Protein AF-A0A939W680-F1 (afdb_monomer_lite)

Foldseek 3Di:
DDDDDDDDDDDDDDDDDDDDDDDDDDDDDDDDDDDDDDDDDPDPPPPPPPDDDPVRVLVVVVVVVCVVPPDDPDDDDDDDDDDPDDPDDPVRVLVCVVVVPVVDPVDPPDPDDPVNLQQVLLLLLLLLLLLLQLQPQVPDHDPQSLVSSVSSLVVVLPDPPRDPVSSVVSDCCSRVDNDDVVNSVVSVVSHDLVSLVVSLVCLVVSCCRVHHDPRSVSSSSVSQVVSCVVPVDHDPPPPPPPPQPCQQDPPPRDGFCDDPPQQWTADPPPGDIDHHDPVNVVVNVVVVVVVVVVVVVVVVVD

Secondary structure (DSSP, 8-state):
---PPP--------PPPP----PPPPPP--PPP-----------------PPPHHHHHHHHHHHHHHHSPPP-PPP-PPPPPPP--SS-HHHHHHHHHH--GGG---TT----HHHHHHHHHHHHHHHHHHHHHHHSSS---HHHHHHHHHHHHHHHH-TTS-HHHHTTS-THHHHS---HHHHHHHHTTS-HHHHHHHHHHHHHHHTTT---HHHHHHHHHHHHHHHHHH------TTSTT-----B-TTT-PBPEEETTTTEEE-TTT--EEE--HHHHHHHHHHHHHHHHHHHHHHH--

Radius of gyration: 30.29 Å; chains: 1; bounding box: 44×105×107 Å

pLDDT: mean 72.94, std 20.42, range [31.72, 96.94]

Sequence (302 aa):
MGFGMRFLDSLVKGTVNTIGGASRPAATPTATPVAGGTMSYSVPSQMASSQPSLEEKQKAMLAKYRKDHPAASAPATTAPAAPKEDPYSPRQIGERFLAQCPEYKLTDKDVHSEEEMDQYINYVFGYVALCNYLIHVDGEVTQEEADEVARIIGCLRRTKEIPTKYRQSFSNAMISSVMTFDDVRKYLDKTDSSSLIYLGTRAQDIAAISGMTDKEQMAVDSFLYYIEQKTGHRFDHVYKEKAPVNLTCPTCASILKLDKTLSMAKCPYCGFTRILDANRIEETQKELAREEALQKDKKEDT

Structure (mmCIF, N/CA/C/O backbone):
data_AF-A0A939W680-F1
#
_entry.id   AF-A0A939W680-F1
#
loop_
_atom_site.group_PDB
_atom_site.id
_atom_site.type_symbol
_atom_site.label_atom_id
_atom_site.label_alt_id
_atom_site.label_comp_id
_atom_site.label_asym_id
_atom_site.label_entity_id
_atom_site.label_seq_id
_atom_site.pdbx_PDB_ins_code
_atom_site.Cartn_x
_atom_site.Cartn_y
_atom_site.Cartn_z
_atom_site.occupancy
_atom_site.B_iso_or_equiv
_atom_site.auth_seq_id
_atom_site.auth_comp_id
_atom_site.auth_asym_id
_atom_site.auth_atom_id
_atom_site.pdbx_PDB_model_num
ATOM 1 N N . MET A 1 1 ? -0.076 59.316 24.030 1.00 42.16 1 MET A N 1
ATOM 2 C CA . MET A 1 1 ? -0.638 58.335 24.982 1.00 42.16 1 MET A CA 1
ATOM 3 C C . MET A 1 1 ? 0.047 57.012 24.707 1.00 42.16 1 MET A C 1
ATOM 5 O O . MET A 1 1 ? -0.177 56.437 23.654 1.00 42.16 1 MET A O 1
ATOM 9 N N . GLY A 1 2 ? 0.994 56.634 25.563 1.00 36.53 2 GLY A N 1
ATOM 10 C CA . GLY A 1 2 ? 1.784 55.415 25.417 1.00 36.53 2 GLY A CA 1
ATOM 11 C C . GLY A 1 2 ? 1.290 54.335 26.368 1.00 36.53 2 GLY A C 1
ATOM 12 O O . GLY A 1 2 ? 0.937 54.640 27.502 1.00 36.53 2 GLY A O 1
ATOM 13 N N . PHE A 1 3 ? 1.309 53.089 25.910 1.00 41.78 3 PHE A N 1
ATOM 14 C CA . PHE A 1 3 ? 1.301 51.914 26.773 1.00 41.78 3 PHE A CA 1
ATOM 15 C C . PHE A 1 3 ? 2.329 50.931 26.220 1.00 41.78 3 PHE A C 1
ATOM 17 O O . PHE A 1 3 ? 2.115 50.284 25.199 1.00 41.78 3 PHE A O 1
ATOM 24 N N . GLY A 1 4 ? 3.487 50.894 26.878 1.00 33.94 4 GLY A N 1
ATOM 25 C CA . GLY A 1 4 ? 4.481 49.848 26.703 1.00 33.94 4 GLY A CA 1
ATOM 26 C C . GLY A 1 4 ? 4.119 48.657 27.583 1.00 33.94 4 GLY A C 1
ATOM 27 O O . GLY A 1 4 ? 3.874 48.824 28.776 1.00 33.94 4 GLY A O 1
ATOM 28 N N . MET A 1 5 ? 4.112 47.460 27.003 1.00 45.12 5 MET A N 1
ATOM 29 C CA . MET A 1 5 ? 4.125 46.215 27.763 1.00 45.12 5 MET A CA 1
ATOM 30 C C . MET A 1 5 ? 5.576 45.819 28.030 1.00 45.12 5 MET A C 1
ATOM 32 O O . MET A 1 5 ? 6.360 45.615 27.104 1.00 45.12 5 MET A O 1
ATOM 36 N N . ARG A 1 6 ? 5.931 45.753 29.315 1.00 48.53 6 ARG A N 1
ATOM 37 C CA . ARG A 1 6 ? 7.183 45.179 29.806 1.00 48.53 6 ARG A CA 1
ATOM 38 C C . ARG A 1 6 ? 6.961 43.728 30.230 1.00 48.53 6 ARG A C 1
ATOM 40 O O . ARG A 1 6 ? 5.944 43.399 30.831 1.00 48.53 6 ARG A O 1
ATOM 47 N N . PHE A 1 7 ? 7.979 42.933 29.921 1.00 46.41 7 PHE A N 1
ATOM 48 C CA . PHE A 1 7 ? 8.369 41.649 30.498 1.00 46.41 7 PHE A CA 1
ATOM 49 C C . PHE A 1 7 ? 8.125 41.519 32.006 1.00 46.41 7 PHE A C 1
ATOM 51 O O . PHE A 1 7 ? 8.413 42.465 32.735 1.00 46.41 7 PHE A O 1
ATOM 58 N N . LEU A 1 8 ? 7.797 40.300 32.452 1.00 45.91 8 LEU A N 1
ATOM 59 C CA . LEU A 1 8 ? 8.398 39.693 33.643 1.00 45.91 8 LEU A CA 1
ATOM 60 C C . LEU A 1 8 ? 8.482 38.165 33.487 1.00 45.91 8 LEU A C 1
ATOM 62 O O . LEU A 1 8 ? 7.472 37.478 33.346 1.00 45.91 8 LEU A O 1
ATOM 66 N N . ASP A 1 9 ? 9.724 37.683 33.536 1.00 38.09 9 ASP A N 1
ATOM 67 C CA . ASP A 1 9 ? 10.139 36.330 33.894 1.00 38.09 9 ASP A CA 1
ATOM 68 C C . ASP A 1 9 ? 9.540 35.884 35.236 1.00 38.09 9 ASP A C 1
ATOM 70 O O . ASP A 1 9 ? 9.481 36.659 36.195 1.00 38.09 9 ASP A O 1
ATOM 74 N N . SER A 1 10 ? 9.215 34.594 35.359 1.00 42.19 10 SER A N 1
ATOM 75 C CA . SER A 1 10 ? 9.201 33.948 36.671 1.00 42.19 10 SER A CA 1
ATOM 76 C C . SER A 1 10 ? 9.671 32.499 36.596 1.00 42.19 10 SER A C 1
ATOM 78 O O . SER A 1 10 ? 8.988 31.602 36.106 1.00 42.19 10 SER A O 1
ATOM 80 N N . LEU A 1 11 ? 10.887 32.321 37.110 1.00 39.31 11 LEU A N 1
ATOM 81 C CA . LEU A 1 11 ? 11.495 31.077 37.551 1.00 39.31 11 LEU A CA 1
ATOM 82 C C . LEU A 1 11 ? 10.591 30.336 38.544 1.00 39.31 11 LEU A C 1
ATOM 84 O O . LEU A 1 11 ? 10.280 30.868 39.607 1.00 39.31 11 LEU A O 1
ATOM 88 N N . VAL A 1 12 ? 10.328 29.055 38.285 1.00 48.75 12 VAL A N 1
ATOM 89 C CA . VAL A 1 12 ? 9.984 28.092 39.340 1.00 48.75 12 VAL A CA 1
ATOM 90 C C . VAL A 1 12 ? 11.085 27.040 39.399 1.00 48.75 12 VAL A C 1
ATOM 92 O O . VAL A 1 12 ? 11.148 26.112 38.597 1.00 48.75 12 VAL A O 1
ATOM 95 N N . LYS A 1 13 ? 11.982 27.222 40.372 1.00 44.81 13 LYS A N 1
ATOM 96 C CA . LYS A 1 13 ? 12.853 26.172 40.904 1.00 44.81 13 LYS A CA 1
ATOM 97 C C . LYS A 1 13 ? 12.010 25.331 41.863 1.00 44.81 13 LYS A C 1
ATOM 99 O O . LYS A 1 13 ? 11.535 25.853 42.866 1.00 44.81 13 LYS A O 1
ATOM 104 N N . GLY A 1 14 ? 11.843 24.048 41.554 1.00 41.78 14 GLY A N 1
ATOM 105 C CA . GLY A 1 14 ? 11.195 23.063 42.417 1.00 41.78 14 GLY A CA 1
ATOM 106 C C . GLY A 1 14 ? 12.136 21.894 42.686 1.00 41.78 14 GLY A C 1
ATOM 107 O O . GLY A 1 14 ? 12.404 21.083 41.809 1.00 41.78 14 GLY A O 1
ATOM 108 N N . THR A 1 15 ? 12.657 21.865 43.904 1.00 41.81 15 THR A N 1
ATOM 109 C CA . THR A 1 15 ? 13.454 20.827 44.568 1.00 41.81 15 THR A CA 1
ATOM 110 C C . THR A 1 15 ? 12.827 19.430 44.494 1.00 41.81 15 THR A C 1
ATOM 112 O O . THR A 1 15 ? 11.690 19.255 44.926 1.00 41.81 15 THR A O 1
ATOM 115 N N . VAL A 1 16 ? 13.588 18.419 44.055 1.00 46.00 16 VAL A N 1
ATOM 116 C CA . VAL A 1 16 ? 13.248 17.002 44.274 1.00 46.00 16 VAL A CA 1
ATOM 117 C C . VAL A 1 16 ? 14.077 16.472 45.438 1.00 46.00 16 VAL A C 1
ATOM 119 O O . VAL A 1 16 ? 15.305 16.441 45.387 1.00 46.00 16 VAL A O 1
ATOM 122 N N . ASN A 1 17 ? 13.359 16.094 46.494 1.00 45.06 17 ASN A N 1
ATOM 123 C CA . ASN A 1 17 ? 13.862 15.462 47.703 1.00 45.06 17 ASN A CA 1
ATOM 124 C C . ASN A 1 17 ? 14.397 14.053 47.419 1.00 45.06 17 ASN A C 1
ATOM 126 O O . ASN A 1 17 ? 13.702 13.199 46.872 1.00 45.06 17 ASN A O 1
ATOM 130 N N . THR A 1 18 ? 15.605 13.804 47.905 1.00 46.03 18 THR A N 1
ATOM 131 C CA . THR A 1 18 ? 16.172 12.494 48.213 1.00 46.03 18 THR A CA 1
ATOM 132 C C . THR A 1 18 ? 15.459 11.906 49.433 1.00 46.03 18 THR A C 1
ATOM 134 O O . THR A 1 18 ? 15.563 12.446 50.530 1.00 46.03 18 THR A O 1
ATOM 137 N N . ILE A 1 19 ? 14.777 10.770 49.271 1.00 51.25 19 ILE A N 1
ATOM 138 C CA . ILE A 1 19 ? 14.430 9.877 50.384 1.00 51.25 19 ILE A CA 1
ATOM 139 C C . ILE A 1 19 ? 14.903 8.481 50.003 1.00 51.25 19 ILE A C 1
ATOM 141 O O . ILE A 1 19 ? 14.437 7.883 49.036 1.00 51.25 19 ILE A O 1
ATOM 145 N N . GLY A 1 20 ? 15.889 8.006 50.757 1.00 37.28 20 GLY A N 1
ATOM 146 C CA . GLY A 1 20 ? 16.372 6.641 50.693 1.00 37.28 20 GLY A CA 1
ATOM 147 C C . GLY A 1 20 ? 15.527 5.675 51.518 1.00 37.28 20 GLY A C 1
ATOM 148 O O . GLY A 1 20 ? 14.729 6.071 52.362 1.00 37.28 20 GLY A O 1
ATOM 149 N N . GLY A 1 21 ? 15.824 4.394 51.308 1.00 38.72 21 GLY A N 1
ATOM 150 C CA . GLY A 1 21 ? 15.730 3.363 52.335 1.00 38.72 21 GLY A CA 1
ATOM 151 C C . GLY A 1 21 ? 14.410 2.602 52.407 1.00 38.72 21 GLY A C 1
ATOM 152 O O . GLY A 1 21 ? 13.452 3.073 53.001 1.00 38.72 21 GLY A O 1
ATOM 153 N N . ALA A 1 22 ? 14.419 1.365 51.903 1.00 42.19 22 ALA A N 1
ATOM 154 C CA . ALA A 1 22 ? 14.082 0.178 52.699 1.00 42.19 22 ALA A CA 1
ATOM 155 C C . ALA A 1 22 ? 14.274 -1.089 51.851 1.00 42.19 22 ALA A C 1
ATOM 157 O O . ALA A 1 22 ? 13.435 -1.475 51.038 1.00 42.19 22 ALA A O 1
ATOM 158 N N . SER A 1 23 ? 15.408 -1.747 52.064 1.00 43.56 23 SER A N 1
ATOM 159 C CA . SER A 1 23 ? 15.689 -3.122 51.670 1.00 43.56 23 SER A CA 1
ATOM 160 C C . SER A 1 23 ? 14.759 -4.080 52.427 1.00 43.56 23 SER A C 1
ATOM 162 O O . SER A 1 23 ? 14.774 -4.142 53.655 1.00 43.56 23 SER A O 1
ATOM 164 N N . ARG A 1 24 ? 13.948 -4.848 51.692 1.00 46.75 24 ARG A N 1
ATOM 165 C CA . ARG A 1 24 ? 13.206 -6.009 52.210 1.00 46.75 24 ARG A CA 1
ATOM 166 C C . ARG A 1 24 ? 14.054 -7.276 52.025 1.00 46.75 24 ARG A C 1
ATOM 168 O O . ARG A 1 24 ? 14.514 -7.501 50.907 1.00 46.75 24 ARG A O 1
ATOM 175 N N . PRO A 1 25 ? 14.236 -8.126 53.051 1.00 56.31 25 PRO A N 1
ATOM 176 C CA . PRO A 1 25 ? 14.825 -9.444 52.859 1.00 56.31 25 PRO A CA 1
ATOM 177 C C . PRO A 1 25 ? 13.806 -10.399 52.219 1.00 56.31 25 PRO A C 1
ATOM 179 O O . PRO A 1 25 ? 12.647 -10.469 52.631 1.00 56.31 25 PRO A O 1
ATOM 182 N N . ALA A 1 26 ? 14.254 -11.127 51.197 1.00 53.66 26 ALA A N 1
ATOM 183 C CA . ALA A 1 26 ? 13.504 -12.192 50.548 1.00 53.66 26 ALA A CA 1
ATOM 184 C C . ALA A 1 26 ? 13.425 -13.415 51.474 1.00 53.66 26 ALA A C 1
ATOM 186 O O . ALA A 1 26 ? 14.447 -13.972 51.872 1.00 53.66 26 ALA A O 1
ATOM 187 N N . ALA A 1 27 ? 12.204 -13.829 51.811 1.00 49.22 27 ALA A N 1
ATOM 188 C CA . ALA A 1 27 ? 11.942 -15.091 52.483 1.00 49.22 27 ALA A CA 1
ATOM 189 C C . ALA A 1 27 ? 12.174 -16.249 51.501 1.00 49.22 27 ALA A C 1
ATOM 191 O O . ALA A 1 27 ? 11.589 -16.295 50.420 1.00 49.22 27 ALA A O 1
ATOM 192 N N . THR A 1 28 ? 13.047 -17.171 51.887 1.00 56.41 28 THR A N 1
ATOM 193 C CA . THR A 1 28 ? 13.339 -18.422 51.186 1.00 56.41 28 THR A CA 1
ATOM 194 C C . THR A 1 28 ? 12.276 -19.464 51.557 1.00 56.41 28 THR A C 1
ATOM 196 O O . THR A 1 28 ? 12.127 -19.748 52.746 1.00 56.41 28 THR A O 1
ATOM 199 N N . PRO A 1 29 ? 11.539 -20.067 50.608 1.00 53.81 29 PRO A N 1
ATOM 200 C CA . PRO A 1 29 ? 10.766 -21.266 50.895 1.00 53.81 29 PRO A CA 1
ATOM 201 C C . PRO A 1 29 ? 11.632 -22.515 50.686 1.00 53.81 29 PRO A C 1
ATOM 203 O O . PRO A 1 29 ? 12.023 -22.855 49.570 1.00 53.81 29 PRO A O 1
ATOM 206 N N . THR A 1 30 ? 11.926 -23.202 51.787 1.00 49.19 30 THR A N 1
ATOM 207 C CA . THR A 1 30 ? 12.545 -24.531 51.816 1.00 49.19 30 THR A CA 1
ATOM 208 C C . THR A 1 30 ? 11.510 -25.571 51.384 1.00 49.19 30 THR A C 1
ATOM 210 O O . THR A 1 30 ? 10.575 -25.857 52.128 1.00 49.19 30 THR A O 1
ATOM 213 N N . ALA A 1 31 ? 11.664 -26.134 50.183 1.00 48.41 31 ALA A N 1
ATOM 214 C CA . ALA A 1 31 ? 10.870 -27.267 49.713 1.00 48.41 31 ALA A CA 1
ATOM 215 C C . ALA A 1 31 ? 11.577 -28.589 50.052 1.00 48.41 31 ALA A C 1
ATOM 217 O O . ALA A 1 31 ? 12.720 -28.828 49.664 1.00 48.41 31 ALA A O 1
ATOM 218 N N . THR A 1 32 ? 10.881 -29.438 50.800 1.00 61.22 32 THR A N 1
ATOM 219 C CA . THR A 1 32 ? 11.269 -30.800 51.182 1.00 61.22 32 THR A CA 1
ATOM 220 C C . THR A 1 32 ? 11.113 -31.755 49.986 1.00 61.22 32 THR A C 1
ATOM 222 O O . THR A 1 32 ? 10.083 -31.692 49.312 1.00 61.22 32 THR A O 1
ATOM 225 N N . PRO A 1 33 ? 12.061 -32.671 49.708 1.00 52.47 33 PRO A N 1
ATOM 226 C CA . PRO A 1 33 ? 11.896 -33.655 48.643 1.00 52.47 33 PRO A CA 1
ATOM 227 C C . PRO A 1 33 ? 11.036 -34.832 49.127 1.00 52.47 33 PRO A C 1
ATOM 229 O O . PRO A 1 33 ? 11.412 -35.558 50.046 1.00 52.47 33 PRO A O 1
ATOM 232 N N . VAL A 1 34 ? 9.881 -35.033 48.489 1.00 55.75 34 VAL A N 1
ATOM 233 C CA . VAL A 1 34 ? 9.071 -36.250 48.628 1.00 55.75 34 VAL A CA 1
ATOM 234 C C . VAL A 1 34 ? 9.540 -37.250 47.574 1.00 55.75 34 VAL A C 1
ATOM 236 O O . VAL A 1 34 ? 9.407 -37.015 46.375 1.00 55.75 34 VAL A O 1
ATOM 239 N N . ALA A 1 35 ? 10.103 -38.366 48.033 1.00 55.38 35 ALA A N 1
ATOM 240 C CA . ALA A 1 35 ? 10.408 -39.523 47.205 1.00 55.38 35 ALA A CA 1
ATOM 241 C C . ALA A 1 35 ? 9.097 -40.190 46.750 1.00 55.38 35 ALA A C 1
ATOM 243 O O . ALA A 1 35 ? 8.369 -40.758 47.563 1.00 55.38 35 ALA A O 1
ATOM 244 N N . GLY A 1 36 ? 8.792 -40.104 45.455 1.00 44.84 36 GLY A N 1
ATOM 245 C CA . GLY A 1 36 ? 7.652 -40.758 44.813 1.00 44.84 36 GLY A CA 1
ATOM 246 C C . GLY A 1 36 ? 8.117 -41.493 43.559 1.00 44.84 36 GLY A C 1
ATOM 247 O O . GLY A 1 36 ? 8.782 -40.908 42.710 1.00 44.84 36 GLY A O 1
ATOM 248 N N . GLY A 1 37 ? 7.829 -42.793 43.500 1.00 47.44 37 GLY A N 1
ATOM 249 C CA . GLY A 1 37 ? 8.430 -43.757 42.583 1.00 47.44 37 GLY A CA 1
ATOM 250 C C . GLY A 1 37 ? 8.230 -43.490 41.090 1.00 47.44 37 GLY A C 1
ATOM 251 O O . GLY A 1 37 ? 7.180 -43.055 40.624 1.00 47.44 37 GLY A O 1
ATOM 252 N N . THR A 1 38 ? 9.267 -43.837 40.335 1.00 44.78 38 THR A N 1
ATOM 253 C CA . THR A 1 38 ? 9.284 -43.912 38.877 1.00 44.78 38 THR A CA 1
ATOM 254 C C . THR A 1 38 ? 8.420 -45.081 38.395 1.00 44.78 38 THR A C 1
ATOM 256 O O . THR A 1 38 ? 8.842 -46.235 38.452 1.00 44.78 38 THR A O 1
ATOM 259 N N . MET A 1 39 ? 7.218 -44.790 37.897 1.00 53.56 39 MET A N 1
ATOM 260 C CA . MET A 1 39 ? 6.487 -45.700 37.012 1.00 53.56 39 MET A CA 1
ATOM 261 C C . MET A 1 39 ? 6.906 -45.391 35.571 1.00 53.56 39 MET A C 1
ATOM 263 O O . MET A 1 39 ? 6.549 -44.352 35.016 1.00 53.56 39 MET A O 1
ATOM 267 N N . SER A 1 40 ? 7.706 -46.281 34.983 1.00 45.94 40 SER A N 1
ATOM 268 C CA . SER A 1 40 ? 8.100 -46.230 33.575 1.00 45.94 40 SER A CA 1
ATOM 269 C C . SER A 1 40 ? 6.916 -46.619 32.693 1.00 45.94 40 SER A C 1
ATOM 271 O O . SER A 1 40 ? 6.672 -47.797 32.451 1.00 45.94 40 SER A O 1
ATOM 273 N N . TYR A 1 41 ? 6.186 -45.622 32.200 1.00 50.47 41 TYR A N 1
ATOM 274 C CA . TYR A 1 41 ? 5.256 -45.810 31.092 1.00 50.47 41 TYR A CA 1
ATOM 275 C C . TYR A 1 41 ? 5.999 -45.547 29.784 1.00 50.47 41 TYR A C 1
ATOM 277 O O . TYR A 1 41 ? 6.440 -44.429 29.514 1.00 50.47 41 TYR A O 1
ATOM 285 N N . SER A 1 42 ? 6.148 -46.594 28.977 1.00 52.81 42 SER A N 1
ATOM 286 C CA . SER A 1 42 ? 6.635 -46.514 27.602 1.00 52.81 42 SER A CA 1
ATOM 287 C C . SER A 1 42 ? 5.621 -45.738 26.761 1.00 52.81 42 SER A C 1
ATOM 289 O O . SER A 1 42 ? 4.648 -46.304 26.265 1.00 52.81 42 SER A O 1
ATOM 291 N N . VAL A 1 43 ? 5.823 -44.426 26.634 1.00 50.91 43 VAL A N 1
ATOM 292 C CA . VAL A 1 43 ? 5.049 -43.582 25.719 1.00 50.91 43 VAL A CA 1
ATOM 293 C C . VAL A 1 43 ? 5.384 -44.028 24.291 1.00 50.91 43 VAL A C 1
ATOM 295 O O . VAL A 1 43 ? 6.562 -44.012 23.921 1.00 50.91 43 VAL A O 1
ATOM 298 N N . PRO A 1 44 ? 4.403 -44.455 23.474 1.00 53.84 44 PRO A N 1
ATOM 299 C CA . PRO A 1 44 ? 4.657 -44.744 22.072 1.00 53.84 44 PRO A CA 1
ATOM 300 C C . PRO A 1 44 ? 5.168 -43.465 21.407 1.00 53.84 44 PRO A C 1
ATOM 302 O O . PRO A 1 44 ? 4.512 -42.427 21.478 1.00 53.84 44 PRO A O 1
ATOM 305 N N . SER A 1 45 ? 6.354 -43.552 20.797 1.00 56.44 45 SER A N 1
ATOM 306 C CA . SER A 1 45 ? 6.937 -42.514 19.943 1.00 56.44 45 SER A CA 1
ATOM 307 C C . SER A 1 45 ? 5.931 -42.154 18.854 1.00 56.44 45 SER A C 1
ATOM 309 O O . SER A 1 45 ? 5.872 -42.789 17.802 1.00 56.44 45 SER A O 1
ATOM 311 N N . GLN A 1 46 ? 5.098 -41.151 19.126 1.00 53.47 46 GLN A N 1
ATOM 312 C CA . GLN A 1 46 ? 4.338 -40.476 18.096 1.00 53.47 46 GLN A CA 1
ATOM 313 C C . GLN A 1 46 ? 5.371 -39.801 17.211 1.00 53.47 46 GLN A C 1
ATOM 315 O O . GLN A 1 46 ? 6.127 -38.942 17.663 1.00 53.47 46 GLN A O 1
ATOM 320 N N . MET A 1 47 ? 5.446 -40.274 15.968 1.00 57.34 47 MET A N 1
ATOM 321 C CA . MET A 1 47 ? 6.253 -39.664 14.930 1.00 57.34 47 MET A CA 1
ATOM 322 C C . MET A 1 47 ? 5.926 -38.178 14.909 1.00 57.34 47 MET A C 1
ATOM 324 O O . MET A 1 47 ? 4.802 -37.792 14.589 1.00 57.34 47 MET A O 1
ATOM 328 N N . ALA A 1 48 ? 6.894 -37.366 15.330 1.00 53.19 48 ALA A N 1
ATOM 329 C CA . ALA A 1 48 ? 6.801 -35.925 15.285 1.00 53.19 48 ALA A CA 1
ATOM 330 C C . ALA A 1 48 ? 6.562 -35.539 13.825 1.00 53.19 48 ALA A C 1
ATOM 332 O O . ALA A 1 48 ? 7.481 -35.567 13.009 1.00 53.19 48 ALA A O 1
ATOM 333 N N . SER A 1 49 ? 5.310 -35.242 13.479 1.00 59.41 49 SER A N 1
ATOM 334 C CA . SER A 1 49 ? 4.980 -34.641 12.198 1.00 59.41 49 SER A CA 1
ATOM 335 C C . SER A 1 49 ? 5.647 -33.274 12.200 1.00 59.41 49 SER A C 1
ATOM 337 O O . SER A 1 49 ? 5.182 -32.354 12.878 1.00 59.41 49 SER A O 1
ATOM 339 N N . SER A 1 50 ? 6.785 -33.170 11.524 1.00 74.75 50 SER A N 1
ATOM 340 C CA . SER A 1 50 ? 7.518 -31.925 11.358 1.00 74.75 50 SER A CA 1
ATOM 341 C C . SER A 1 50 ? 6.579 -30.929 10.687 1.00 74.75 50 SER A C 1
ATOM 343 O O . SER A 1 50 ? 6.276 -31.054 9.502 1.00 74.75 50 SER A O 1
ATOM 345 N N . GLN A 1 51 ? 6.030 -29.990 11.459 1.00 73.88 51 GLN A N 1
ATOM 346 C CA . GLN A 1 51 ? 5.282 -28.898 10.860 1.00 73.88 51 GLN A CA 1
ATOM 347 C C . GLN A 1 51 ? 6.266 -28.057 10.043 1.00 73.88 51 GLN A C 1
ATOM 349 O O . GLN A 1 51 ? 7.341 -27.744 10.560 1.00 73.88 51 GLN A O 1
ATOM 354 N N . PRO A 1 52 ? 5.920 -27.696 8.795 1.00 78.81 52 PRO A N 1
ATOM 355 C CA . PRO A 1 52 ? 6.798 -26.883 7.973 1.00 78.81 52 PRO A CA 1
ATOM 356 C C . PRO A 1 52 ? 7.037 -25.533 8.648 1.00 78.81 52 PRO A C 1
ATOM 358 O O . PRO A 1 52 ? 6.115 -24.960 9.253 1.00 78.81 52 PRO A O 1
ATOM 361 N N . SER A 1 53 ? 8.270 -25.042 8.549 1.00 84.25 53 SER A N 1
ATOM 362 C CA . SER A 1 53 ? 8.663 -23.754 9.119 1.00 84.25 53 SER A CA 1
ATOM 363 C C . SER A 1 53 ? 7.856 -22.609 8.484 1.00 84.25 53 SER A C 1
ATOM 365 O O . SER A 1 53 ? 7.271 -22.752 7.405 1.00 84.25 53 SER A O 1
ATOM 367 N N . LEU A 1 54 ? 7.785 -21.451 9.151 1.00 64.00 54 LEU A N 1
ATOM 368 C CA . LEU A 1 54 ? 7.113 -20.263 8.600 1.00 64.00 54 LEU A CA 1
ATOM 369 C C . LEU A 1 54 ? 7.679 -19.900 7.215 1.00 64.00 54 LEU A C 1
ATOM 371 O O . LEU A 1 54 ? 6.927 -19.608 6.286 1.00 64.00 54 LEU A O 1
ATOM 375 N N . GLU A 1 55 ? 8.999 -20.000 7.079 1.00 73.56 55 GLU A N 1
ATOM 376 C CA . GLU A 1 55 ? 9.732 -19.737 5.845 1.00 73.56 55 GLU A CA 1
ATOM 377 C C . GLU A 1 55 ? 9.345 -20.729 4.736 1.00 73.56 55 GLU A C 1
ATOM 379 O O . GLU A 1 55 ? 9.088 -20.328 3.601 1.00 73.56 55 GLU A O 1
ATOM 384 N N . GLU A 1 56 ? 9.190 -22.017 5.061 1.00 80.31 56 GLU A N 1
ATOM 385 C CA . GLU A 1 56 ? 8.706 -23.028 4.112 1.00 80.31 56 GLU A CA 1
ATOM 386 C C . GLU A 1 56 ? 7.263 -22.764 3.669 1.00 80.31 56 GLU A C 1
ATOM 388 O O . GLU A 1 56 ? 6.943 -22.923 2.489 1.00 80.31 56 GLU A O 1
ATOM 393 N N . LYS A 1 57 ? 6.389 -22.313 4.579 1.00 77.69 57 LYS A N 1
ATOM 394 C CA . LYS A 1 57 ? 5.000 -21.952 4.245 1.00 77.69 57 LYS A CA 1
ATOM 395 C C . LYS A 1 57 ? 4.934 -20.731 3.329 1.00 77.69 57 LYS A C 1
ATOM 397 O O . LYS A 1 57 ? 4.184 -20.754 2.353 1.00 77.69 57 LYS A O 1
ATOM 402 N N . GLN A 1 58 ? 5.729 -19.696 3.603 1.00 73.38 58 GLN A N 1
ATOM 403 C CA . GLN A 1 58 ? 5.831 -18.516 2.739 1.00 73.38 58 GLN A CA 1
ATOM 404 C C . GLN A 1 58 ? 6.383 -18.893 1.364 1.00 73.38 58 GLN A C 1
ATOM 406 O O . GLN A 1 58 ? 5.793 -18.544 0.342 1.00 73.38 58 GLN A O 1
ATOM 411 N N . LYS A 1 59 ? 7.452 -19.694 1.324 1.00 80.00 59 LYS A N 1
ATOM 412 C CA . LYS A 1 59 ? 8.056 -20.174 0.078 1.00 80.00 59 LYS A CA 1
ATOM 413 C C . LYS A 1 59 ? 7.087 -21.025 -0.745 1.00 80.00 59 LYS A C 1
ATOM 415 O O . LYS A 1 59 ? 7.027 -20.863 -1.961 1.00 80.00 59 LYS A O 1
ATOM 420 N N . ALA A 1 60 ? 6.295 -21.888 -0.108 1.00 80.31 60 ALA A N 1
ATOM 421 C CA . ALA A 1 60 ? 5.265 -22.681 -0.778 1.00 80.31 60 ALA A CA 1
ATOM 422 C C . ALA A 1 60 ? 4.119 -21.813 -1.326 1.00 80.31 60 ALA A C 1
ATOM 424 O O . ALA A 1 60 ? 3.655 -22.043 -2.445 1.00 80.31 60 ALA A O 1
ATOM 425 N N . MET A 1 61 ? 3.688 -20.795 -0.574 1.00 77.56 61 MET A N 1
ATOM 426 C CA . MET A 1 61 ? 2.675 -19.834 -1.019 1.00 77.56 61 MET A CA 1
ATOM 427 C C . MET A 1 61 ? 3.165 -19.038 -2.238 1.00 77.56 61 MET A C 1
ATOM 429 O O . MET A 1 61 ? 2.465 -18.977 -3.247 1.00 77.56 61 MET A O 1
ATOM 433 N N . LEU A 1 62 ? 4.398 -18.527 -2.190 1.00 72.88 62 LEU A N 1
ATOM 434 C CA . LEU A 1 62 ? 5.051 -17.825 -3.299 1.00 72.88 62 LEU A CA 1
ATOM 435 C C . LEU A 1 62 ? 5.259 -18.722 -4.521 1.00 72.88 62 LEU A C 1
ATOM 437 O O . LEU A 1 62 ? 5.054 -18.283 -5.649 1.00 72.88 62 LEU A O 1
ATOM 441 N N . ALA A 1 63 ? 5.641 -19.986 -4.322 1.00 79.12 63 ALA A N 1
ATOM 442 C CA . ALA A 1 63 ? 5.789 -20.942 -5.415 1.00 79.12 63 ALA A CA 1
ATOM 443 C C . ALA A 1 63 ? 4.450 -21.203 -6.118 1.00 79.12 63 ALA A C 1
ATOM 445 O O . ALA A 1 63 ? 4.405 -21.258 -7.346 1.00 79.12 63 ALA A O 1
ATOM 446 N N . LYS A 1 64 ? 3.356 -21.319 -5.355 1.00 79.38 64 LYS A N 1
ATOM 447 C CA . LYS A 1 64 ? 2.004 -21.436 -5.912 1.00 79.38 64 LYS A CA 1
ATOM 448 C C . LYS A 1 64 ? 1.612 -20.167 -6.670 1.00 79.38 64 LYS A C 1
ATOM 450 O O . LYS A 1 64 ? 1.191 -20.262 -7.816 1.00 79.38 64 LYS A O 1
ATOM 455 N N . TYR A 1 65 ? 1.857 -18.997 -6.083 1.00 69.31 65 TYR A N 1
ATOM 456 C CA . TYR A 1 65 ? 1.585 -17.715 -6.726 1.00 69.31 65 TYR A CA 1
ATOM 457 C C . TYR A 1 65 ? 2.338 -17.561 -8.052 1.00 69.31 65 TYR A C 1
ATOM 459 O O . TYR A 1 65 ? 1.706 -17.337 -9.077 1.00 69.31 65 TYR A O 1
ATOM 467 N N . ARG A 1 66 ? 3.659 -17.793 -8.074 1.00 73.69 66 ARG A N 1
ATOM 468 C CA . ARG A 1 66 ? 4.489 -17.752 -9.294 1.00 73.69 66 ARG A CA 1
ATOM 469 C C . ARG A 1 66 ? 4.085 -18.795 -10.336 1.00 73.69 66 ARG A C 1
ATOM 471 O O . ARG A 1 66 ? 4.267 -18.566 -11.525 1.00 73.69 66 ARG A O 1
ATOM 478 N N . LYS A 1 67 ? 3.571 -19.952 -9.911 1.00 78.94 67 LYS A N 1
ATOM 479 C CA . LYS A 1 67 ? 3.059 -20.983 -10.825 1.00 78.94 67 LYS A CA 1
ATOM 480 C C . LYS A 1 67 ? 1.775 -20.524 -11.512 1.00 78.94 67 LYS A C 1
ATOM 482 O O . LYS A 1 67 ? 1.624 -20.732 -12.713 1.00 78.94 67 LYS A O 1
ATOM 487 N N . ASP A 1 68 ? 0.885 -19.900 -10.752 1.00 68.56 68 ASP A N 1
ATOM 488 C CA . ASP A 1 68 ? -0.375 -19.360 -11.262 1.00 68.56 68 ASP A CA 1
ATOM 489 C C . ASP A 1 68 ? -0.146 -18.040 -12.039 1.00 68.56 68 ASP A C 1
ATOM 491 O O . ASP A 1 68 ? -0.942 -17.673 -12.902 1.00 68.56 68 ASP A O 1
ATOM 495 N N . HIS A 1 69 ? 0.988 -17.372 -11.788 1.00 58.41 69 HIS A N 1
ATOM 496 C CA . HIS A 1 69 ? 1.391 -16.084 -12.355 1.00 58.41 69 HIS A CA 1
ATOM 497 C C . HIS A 1 69 ? 2.857 -16.149 -12.816 1.00 58.41 69 HIS A C 1
ATOM 499 O O . HIS A 1 69 ? 3.739 -15.598 -12.150 1.00 58.41 69 HIS A O 1
ATOM 505 N N . PRO A 1 70 ? 3.163 -16.842 -13.932 1.00 57.22 70 PRO A N 1
ATOM 506 C CA . PRO A 1 70 ? 4.534 -16.963 -14.408 1.00 57.22 70 PRO A CA 1
ATOM 507 C C . PRO A 1 70 ? 5.108 -15.570 -14.674 1.00 57.22 70 PRO A C 1
ATOM 509 O O . PRO A 1 70 ? 4.596 -14.822 -15.514 1.00 57.22 70 PRO A O 1
ATOM 512 N N . ALA A 1 71 ? 6.161 -15.225 -13.931 1.00 48.72 71 ALA A N 1
ATOM 513 C CA . ALA A 1 71 ? 6.963 -14.044 -14.200 1.00 48.72 71 ALA A CA 1
ATOM 514 C C . ALA A 1 71 ? 7.505 -14.165 -15.629 1.00 48.72 71 ALA A C 1
ATOM 516 O O . ALA A 1 71 ? 8.097 -15.189 -15.986 1.00 48.72 71 ALA A O 1
ATOM 517 N N . ALA A 1 72 ? 7.285 -13.141 -16.455 1.00 43.84 72 ALA A N 1
ATOM 518 C CA . ALA A 1 72 ? 8.049 -13.013 -17.686 1.00 43.84 72 ALA A CA 1
ATOM 519 C C . ALA A 1 72 ? 9.535 -13.005 -17.295 1.00 43.84 72 ALA A C 1
ATOM 521 O O . ALA A 1 72 ? 9.906 -12.401 -16.288 1.00 43.84 72 ALA A O 1
ATOM 522 N N . SER A 1 73 ? 10.352 -13.757 -18.031 1.00 40.25 73 SER A N 1
ATOM 523 C CA . SER A 1 73 ? 11.799 -13.864 -17.829 1.00 40.25 73 SER A CA 1
ATOM 524 C C . SER A 1 73 ? 12.409 -12.504 -17.492 1.00 40.25 73 SER A C 1
ATOM 526 O O . SER A 1 73 ? 12.193 -11.552 -18.241 1.00 40.25 73 SER A O 1
ATOM 528 N N . ALA A 1 74 ? 13.147 -12.436 -16.378 1.00 38.19 74 ALA A N 1
ATOM 529 C CA . ALA A 1 74 ? 13.811 -11.220 -15.921 1.00 38.19 74 ALA A CA 1
ATOM 530 C C . ALA A 1 74 ? 14.571 -10.557 -17.086 1.00 38.19 74 ALA A C 1
ATOM 532 O O . ALA A 1 74 ? 15.299 -11.260 -17.800 1.00 38.19 74 ALA A O 1
ATOM 533 N N . PRO A 1 75 ? 14.407 -9.243 -17.315 1.00 37.22 75 PRO A N 1
ATOM 534 C CA . PRO A 1 75 ? 15.159 -8.563 -18.352 1.00 37.22 75 PRO A CA 1
ATOM 535 C C . PRO A 1 75 ? 16.651 -8.643 -18.025 1.00 37.22 75 PRO A C 1
ATOM 537 O O . PRO A 1 75 ? 17.065 -8.541 -16.868 1.00 37.22 75 PRO A O 1
ATOM 540 N N . ALA A 1 76 ? 17.464 -8.847 -19.062 1.00 35.56 76 ALA A N 1
ATOM 541 C CA . ALA A 1 76 ? 18.911 -8.757 -18.957 1.00 35.56 76 ALA A CA 1
ATOM 542 C C . ALA A 1 76 ? 19.286 -7.414 -18.316 1.00 35.56 76 ALA A C 1
ATOM 544 O O . ALA A 1 76 ? 18.783 -6.368 -18.724 1.00 35.56 76 ALA A O 1
ATOM 545 N N . THR A 1 77 ? 20.162 -7.455 -17.314 1.00 33.66 77 THR A N 1
ATOM 546 C CA . THR A 1 77 ? 20.672 -6.291 -16.589 1.00 33.66 77 THR A CA 1
ATOM 547 C C . THR A 1 77 ? 21.451 -5.374 -17.539 1.00 33.66 77 THR A C 1
ATOM 549 O O . THR A 1 77 ? 22.671 -5.452 -17.651 1.00 33.66 77 THR A O 1
ATOM 552 N N . THR A 1 78 ? 20.755 -4.511 -18.273 1.00 37.69 78 THR A N 1
ATOM 553 C CA . THR A 1 78 ? 21.358 -3.347 -18.923 1.00 37.69 78 THR A CA 1
ATOM 554 C C . THR A 1 78 ? 21.586 -2.264 -17.879 1.00 37.69 78 THR A C 1
ATOM 556 O O . THR A 1 78 ? 20.707 -1.990 -17.063 1.00 37.69 78 THR A O 1
ATOM 559 N N . ALA A 1 79 ? 22.783 -1.674 -17.905 1.00 36.84 79 ALA A N 1
ATOM 560 C CA . ALA A 1 79 ? 23.201 -0.596 -17.015 1.00 36.84 79 ALA A CA 1
ATOM 561 C C . ALA A 1 79 ? 22.129 0.511 -16.916 1.00 36.84 79 ALA A C 1
ATOM 563 O O . ALA A 1 79 ? 21.513 0.842 -17.936 1.00 36.84 79 ALA A O 1
ATOM 564 N N . PRO A 1 80 ? 21.904 1.082 -15.717 1.00 37.75 80 PRO A N 1
ATOM 565 C CA . PRO A 1 80 ? 20.833 2.038 -15.493 1.00 37.75 80 PRO A CA 1
ATOM 566 C C . PRO A 1 80 ? 21.028 3.258 -16.393 1.00 37.75 80 PRO A C 1
ATOM 568 O O . PRO A 1 80 ? 22.029 3.972 -16.307 1.00 37.75 80 PRO A O 1
ATOM 571 N N . ALA A 1 81 ? 20.057 3.489 -17.277 1.00 37.81 81 ALA A N 1
ATOM 572 C CA . ALA A 1 81 ? 19.905 4.779 -17.923 1.00 37.81 81 ALA A CA 1
ATOM 573 C C . ALA A 1 81 ? 19.729 5.835 -16.824 1.00 37.81 81 ALA A C 1
ATOM 575 O O . ALA A 1 81 ? 19.015 5.591 -15.850 1.00 37.81 81 ALA A O 1
ATOM 576 N N . ALA A 1 82 ? 20.397 6.982 -16.976 1.00 37.03 82 ALA A N 1
ATOM 577 C CA . ALA A 1 82 ? 20.296 8.092 -16.036 1.00 37.03 82 ALA A CA 1
ATOM 578 C C . ALA A 1 82 ? 18.817 8.359 -15.688 1.00 37.03 82 ALA A C 1
ATOM 580 O O . ALA A 1 82 ? 17.992 8.412 -16.611 1.00 37.03 82 ALA A O 1
ATOM 581 N N . PRO A 1 83 ? 18.472 8.483 -14.393 1.00 33.81 83 PRO A N 1
ATOM 582 C CA . PRO A 1 83 ? 17.093 8.660 -13.974 1.00 33.81 83 PRO A CA 1
ATOM 583 C C . PRO A 1 83 ? 16.549 9.921 -14.639 1.00 33.81 83 PRO A C 1
ATOM 585 O O . PRO A 1 83 ? 17.094 11.014 -14.488 1.00 33.81 83 PRO A O 1
ATOM 588 N N . LYS A 1 84 ? 15.491 9.754 -15.434 1.00 35.09 84 LYS A N 1
ATOM 589 C CA . LYS A 1 84 ? 14.670 10.888 -15.846 1.00 35.09 84 LYS A CA 1
ATOM 590 C C . LYS A 1 84 ? 14.055 11.421 -14.562 1.00 35.09 84 LYS A C 1
ATOM 592 O O . LYS A 1 84 ? 13.384 10.660 -13.875 1.00 35.09 84 LYS A O 1
ATOM 597 N N . GLU A 1 85 ? 14.355 12.672 -14.233 1.00 31.72 85 GLU A N 1
ATOM 598 C CA . GLU A 1 85 ? 13.825 13.347 -13.052 1.00 31.72 85 GLU A CA 1
ATOM 599 C C . GLU A 1 85 ? 12.306 13.171 -13.016 1.00 31.72 85 GLU A C 1
ATOM 601 O O . GLU A 1 85 ? 11.591 13.654 -13.900 1.00 31.72 85 GLU A O 1
ATOM 606 N N . ASP A 1 86 ? 11.821 12.434 -12.018 1.00 39.75 86 ASP A N 1
ATOM 607 C CA . ASP A 1 86 ? 10.403 12.413 -11.708 1.00 39.75 86 ASP A CA 1
ATOM 608 C C . ASP A 1 86 ? 9.998 13.856 -11.364 1.00 39.75 86 ASP A C 1
ATOM 610 O O . ASP A 1 86 ? 10.651 14.495 -10.533 1.00 39.75 86 ASP A O 1
ATOM 614 N N . PRO A 1 87 ? 8.947 14.423 -11.984 1.00 39.75 87 PRO A N 1
ATOM 615 C CA . PRO A 1 87 ? 8.615 15.841 -11.840 1.00 39.75 87 PRO A CA 1
ATOM 616 C C . PRO A 1 87 ? 8.102 16.219 -10.440 1.00 39.75 87 PRO A C 1
ATOM 618 O O . PRO A 1 87 ? 7.694 17.364 -10.226 1.00 39.75 87 PRO A O 1
ATOM 621 N N . TYR A 1 88 ? 8.096 15.281 -9.488 1.00 37.06 88 TYR A N 1
ATOM 622 C CA . TYR A 1 88 ? 7.578 15.481 -8.146 1.00 37.06 88 TYR A CA 1
ATOM 623 C C . TYR A 1 88 ? 8.580 15.047 -7.081 1.00 37.06 88 TYR A C 1
ATOM 625 O O . TYR A 1 88 ? 9.003 13.900 -7.017 1.00 37.06 88 TYR A O 1
ATOM 633 N N . SER A 1 89 ? 8.912 15.981 -6.192 1.00 39.59 89 SER A N 1
ATOM 634 C CA . SER A 1 89 ? 9.707 15.690 -4.998 1.00 39.59 89 SER A CA 1
ATOM 635 C C . SER A 1 89 ? 8.952 14.739 -4.049 1.00 39.59 89 SER A C 1
ATOM 637 O O . SER A 1 89 ? 7.723 14.838 -3.953 1.00 39.59 89 SER A O 1
ATOM 639 N N . PRO A 1 90 ? 9.646 13.901 -3.254 1.00 41.44 90 PRO A N 1
ATOM 640 C CA . PRO A 1 90 ? 9.029 13.080 -2.200 1.00 41.44 90 PRO A CA 1
ATOM 641 C C . PRO A 1 90 ? 8.097 13.883 -1.269 1.00 41.44 90 PRO A C 1
ATOM 643 O O . PRO A 1 90 ? 7.024 13.433 -0.866 1.00 41.44 90 PRO A O 1
ATOM 646 N N . ARG A 1 91 ? 8.430 15.160 -1.036 1.00 37.34 91 ARG A N 1
ATOM 647 C CA . ARG A 1 91 ? 7.592 16.130 -0.317 1.00 37.34 91 ARG A CA 1
ATOM 648 C C . ARG A 1 91 ? 6.228 16.380 -0.982 1.00 37.34 91 ARG A C 1
ATOM 650 O O . ARG A 1 91 ? 5.221 16.467 -0.284 1.00 37.34 91 ARG A O 1
ATOM 657 N N . GLN A 1 92 ? 6.173 16.476 -2.310 1.00 42.00 92 GLN A N 1
ATOM 658 C CA . GLN A 1 92 ? 4.930 16.668 -3.069 1.00 42.00 92 GLN A CA 1
ATOM 659 C C . GLN A 1 92 ? 4.070 15.400 -3.108 1.00 42.00 92 GLN A C 1
ATOM 661 O O . GLN A 1 92 ? 2.845 15.514 -3.102 1.00 42.00 92 GLN A O 1
ATOM 666 N N . ILE A 1 93 ? 4.683 14.212 -3.077 1.00 43.44 93 ILE A N 1
ATOM 667 C CA . ILE A 1 93 ? 3.979 12.925 -2.930 1.00 43.44 93 ILE A CA 1
ATOM 668 C C . ILE A 1 93 ? 3.300 12.868 -1.557 1.00 43.44 93 ILE A C 1
ATOM 670 O O . ILE A 1 93 ? 2.123 12.525 -1.451 1.00 43.44 93 ILE A O 1
ATOM 674 N N . GLY A 1 94 ? 4.001 13.312 -0.513 1.00 42.59 94 GLY A N 1
ATOM 675 C CA . GLY A 1 94 ? 3.489 13.333 0.850 1.00 42.59 94 GLY A CA 1
ATOM 676 C C . GLY A 1 94 ? 2.419 14.387 1.162 1.00 42.59 94 GLY A C 1
ATOM 677 O O . GLY A 1 94 ? 1.551 14.140 2.004 1.00 42.59 94 GLY A O 1
ATOM 678 N N . GLU A 1 95 ? 2.460 15.553 0.515 1.00 40.06 95 GLU A N 1
ATOM 679 C CA . GLU A 1 95 ? 1.419 16.590 0.619 1.00 40.06 95 GLU A CA 1
ATOM 680 C C . GLU A 1 95 ? 0.186 16.235 -0.230 1.00 40.06 95 GLU A C 1
ATOM 682 O O . GLU A 1 95 ? -0.948 16.435 0.214 1.00 40.06 95 GLU A O 1
ATOM 687 N N . ARG A 1 96 ? 0.381 15.601 -1.398 1.00 49.38 96 ARG A N 1
ATOM 688 C CA . ARG A 1 96 ? -0.714 14.960 -2.139 1.00 49.38 96 ARG A CA 1
ATOM 689 C C . ARG A 1 96 ? -1.337 13.816 -1.356 1.00 49.38 96 ARG A C 1
ATOM 691 O O . ARG A 1 96 ? -2.549 13.710 -1.380 1.00 49.38 96 ARG A O 1
ATOM 698 N N . PHE A 1 97 ? -0.567 13.028 -0.612 1.00 48.62 97 PHE A N 1
ATOM 699 C CA . PHE A 1 97 ? -1.078 11.901 0.174 1.00 48.62 97 PHE A CA 1
ATOM 700 C C . PHE A 1 97 ? -2.201 12.298 1.153 1.00 48.62 97 PHE A C 1
ATOM 702 O O . PHE A 1 97 ? -3.211 11.611 1.243 1.00 48.62 97 PHE A O 1
ATOM 709 N N . LEU A 1 98 ? -2.082 13.443 1.833 1.00 50.16 98 LEU A N 1
ATOM 710 C CA . LEU A 1 98 ? -3.138 13.946 2.728 1.00 50.16 98 LEU A CA 1
ATOM 711 C C . LEU A 1 98 ? -4.235 14.723 1.986 1.00 50.16 98 LEU A C 1
ATOM 713 O O . LEU A 1 98 ? -5.372 14.770 2.445 1.00 50.16 98 LEU A O 1
ATOM 717 N N . ALA A 1 99 ? -3.916 15.328 0.838 1.00 49.41 99 ALA A N 1
ATOM 718 C CA . ALA A 1 99 ? -4.876 16.080 0.027 1.00 49.41 99 ALA A CA 1
ATOM 719 C C . ALA A 1 99 ? -5.707 15.205 -0.942 1.00 49.41 99 ALA A C 1
ATOM 721 O O . ALA A 1 99 ? -6.783 15.625 -1.375 1.00 49.41 99 ALA A O 1
ATOM 722 N N . GLN A 1 100 ? -5.207 14.013 -1.287 1.00 46.19 100 GLN A N 1
ATOM 723 C CA . GLN A 1 100 ? -5.747 13.037 -2.240 1.00 46.19 100 GLN A CA 1
ATOM 724 C C . GLN A 1 100 ? -6.142 11.711 -1.581 1.00 46.19 100 GLN A C 1
ATOM 726 O O . GLN A 1 100 ? -6.309 10.748 -2.309 1.00 46.19 100 GLN A O 1
ATOM 731 N N . CYS A 1 101 ? -6.339 11.628 -0.264 1.00 47.53 101 CYS A N 1
ATOM 732 C CA . CYS A 1 101 ? -7.260 10.627 0.288 1.00 47.53 101 CYS A CA 1
ATOM 733 C C . CYS A 1 101 ? -8.682 11.170 0.065 1.00 47.53 101 CYS A C 1
ATOM 735 O O . CYS A 1 101 ? -9.203 11.870 0.936 1.00 47.53 101 CYS A O 1
ATOM 737 N N . PRO A 1 102 ? -9.308 10.981 -1.115 1.00 43.25 102 PRO A N 1
ATOM 738 C CA . PRO A 1 102 ? -10.509 11.714 -1.490 1.00 43.25 102 PRO A CA 1
ATOM 739 C C . PRO A 1 102 ? -11.736 11.109 -0.798 1.00 43.25 102 PRO A C 1
ATOM 741 O O . PRO A 1 102 ? -12.752 11.783 -0.687 1.00 43.25 102 PRO A O 1
ATOM 744 N N . GLU A 1 103 ? -11.623 9.873 -0.301 1.00 44.78 103 GLU A N 1
ATOM 745 C CA . GLU A 1 103 ? -12.703 9.128 0.348 1.00 44.78 103 GLU A CA 1
ATOM 746 C C . GLU A 1 103 ? -12.886 9.479 1.830 1.00 44.78 103 GLU A C 1
ATOM 748 O O . GLU A 1 103 ? -13.927 9.168 2.390 1.00 44.78 103 GLU A O 1
ATOM 753 N N . TYR A 1 104 ? -11.944 10.199 2.455 1.00 48.06 104 TYR A N 1
ATOM 754 C CA . TYR A 1 104 ? -12.057 10.606 3.863 1.00 48.06 104 TYR A CA 1
ATOM 755 C C . TYR A 1 104 ? -11.601 12.049 4.090 1.00 48.06 104 TYR A C 1
ATOM 757 O O . TYR A 1 104 ? -10.870 12.356 5.032 1.00 48.06 104 TYR A O 1
ATOM 765 N N . LYS A 1 105 ? -12.054 12.980 3.241 1.00 51.66 105 LYS A N 1
ATOM 766 C CA . LYS A 1 105 ? -12.151 14.373 3.692 1.00 51.66 105 LYS A CA 1
ATOM 767 C C . LYS A 1 105 ? -13.239 14.410 4.758 1.00 51.66 105 LYS A C 1
ATOM 769 O O . LYS A 1 105 ? -14.407 14.565 4.426 1.00 51.66 105 LYS A O 1
ATOM 774 N N . LEU A 1 106 ? -12.838 14.234 6.015 1.00 51.03 106 LEU A N 1
ATOM 775 C CA . LEU A 1 106 ? -13.668 14.481 7.188 1.00 51.03 106 LEU A CA 1
ATOM 776 C C . LEU A 1 106 ? -13.953 15.990 7.193 1.00 51.03 106 LEU A C 1
ATOM 778 O O . LEU A 1 106 ? -13.200 16.792 7.745 1.00 51.03 106 LEU A O 1
ATOM 782 N N . THR A 1 107 ? -14.950 16.421 6.426 1.00 51.34 107 THR A N 1
ATOM 783 C CA . THR A 1 107 ? -15.381 17.811 6.429 1.00 51.34 107 THR A CA 1
ATOM 784 C C . THR A 1 107 ? -15.973 18.112 7.800 1.00 51.34 107 THR A C 1
ATOM 786 O O . THR A 1 107 ? -16.768 17.328 8.302 1.00 51.34 107 THR A O 1
ATOM 789 N N . ASP A 1 108 ? -15.640 19.266 8.393 1.00 53.12 108 ASP A N 1
ATOM 790 C CA . ASP A 1 108 ? -16.100 19.724 9.726 1.00 53.12 108 ASP A CA 1
ATOM 791 C C . ASP A 1 108 ? -17.638 19.702 9.936 1.00 53.12 108 ASP A C 1
ATOM 793 O O . ASP A 1 108 ? -18.135 20.047 11.008 1.00 53.12 108 ASP A O 1
ATOM 797 N N . LYS A 1 109 ? -18.416 19.356 8.904 1.00 54.09 109 LYS A N 1
ATOM 798 C CA . LYS A 1 109 ? -19.879 19.307 8.903 1.00 54.09 109 LYS A CA 1
ATOM 799 C C . LYS A 1 109 ? -20.469 17.906 9.035 1.00 54.09 109 LYS A C 1
ATOM 801 O O . LYS A 1 109 ? -21.672 17.819 9.272 1.00 54.09 109 LYS A O 1
ATOM 806 N N . ASP A 1 110 ? -19.666 16.854 8.938 1.00 55.38 110 ASP A N 1
ATOM 807 C CA . ASP A 1 110 ? -20.167 15.487 8.994 1.00 55.38 110 ASP A CA 1
ATOM 808 C C . ASP A 1 110 ? -19.854 14.896 10.367 1.00 55.38 110 ASP A C 1
ATOM 810 O O . ASP A 1 110 ? -18.712 14.610 10.728 1.00 55.38 110 ASP A O 1
ATOM 814 N N . VAL A 1 111 ? -20.898 14.763 11.185 1.00 55.28 111 VAL A N 1
ATOM 815 C CA . VAL A 1 111 ? -20.842 13.933 12.388 1.00 55.28 111 VAL A CA 1
ATOM 816 C C . VAL A 1 111 ? -20.709 12.498 11.897 1.00 55.28 111 VAL A C 1
ATOM 818 O O . VAL A 1 111 ? -21.710 11.846 11.611 1.00 55.28 111 VAL A O 1
ATOM 821 N N . HIS A 1 112 ? -19.473 12.031 11.747 1.00 67.88 112 HIS A N 1
ATOM 822 C CA . HIS A 1 112 ? -19.214 10.636 11.432 1.00 67.88 112 HIS A CA 1
ATOM 823 C C . HIS A 1 112 ? -19.774 9.765 12.549 1.00 67.88 112 HIS A C 1
ATOM 825 O O . HIS A 1 112 ? -19.599 10.052 13.741 1.00 67.88 112 HIS A O 1
ATOM 831 N N . SER A 1 113 ? -20.468 8.705 12.157 1.00 84.50 113 SER A N 1
ATOM 832 C CA . SER A 1 113 ? -20.869 7.668 13.097 1.00 84.50 113 SER A CA 1
ATOM 833 C C . SER A 1 113 ? -19.626 7.062 13.763 1.00 84.50 113 SER A C 1
ATOM 835 O O . SER A 1 113 ? -18.525 7.074 13.205 1.00 84.50 113 SER A O 1
ATOM 837 N N . GLU A 1 114 ? -19.782 6.525 14.976 1.00 86.56 114 GLU A N 1
ATOM 838 C CA . GLU A 1 114 ? -18.672 5.847 15.662 1.00 86.56 114 GLU A CA 1
ATOM 839 C C . GLU A 1 114 ? -18.118 4.685 14.815 1.00 86.56 114 GLU A C 1
ATOM 841 O O . GLU A 1 114 ? -16.909 4.472 14.778 1.00 86.56 114 GLU A O 1
ATOM 846 N N . GLU A 1 115 ? -18.982 4.019 14.044 1.00 87.88 115 GLU A N 1
ATOM 847 C CA . GLU A 1 115 ? -18.614 2.938 13.125 1.00 87.88 115 GLU A CA 1
ATOM 848 C C . GLU A 1 115 ? -17.731 3.413 11.960 1.00 87.88 115 GLU A C 1
ATOM 850 O O . GLU A 1 115 ? -16.717 2.781 11.666 1.00 87.88 115 GLU A O 1
ATOM 855 N N . GLU A 1 116 ? -18.066 4.535 11.314 1.00 87.00 116 GLU A N 1
ATOM 856 C CA . GLU A 1 116 ? -17.242 5.110 10.237 1.00 87.00 116 GLU A CA 1
ATOM 857 C C . GLU A 1 116 ? -15.870 5.546 10.755 1.00 87.00 116 GLU A C 1
ATOM 859 O O . GLU A 1 116 ? -14.850 5.339 10.092 1.00 87.00 116 GLU A O 1
ATOM 864 N N . MET A 1 117 ? -15.830 6.106 11.966 1.00 86.69 117 MET A N 1
ATOM 865 C CA . MET A 1 117 ? -14.569 6.452 12.613 1.00 86.69 117 MET A CA 1
ATOM 866 C C . MET A 1 117 ? -13.734 5.211 12.914 1.00 86.69 117 MET A C 1
ATOM 868 O O . MET A 1 117 ? -12.531 5.220 12.666 1.00 86.69 117 MET A O 1
ATOM 872 N N . ASP A 1 118 ? -14.339 4.130 13.400 1.00 87.94 118 ASP A N 1
ATOM 873 C CA . ASP A 1 118 ? -13.623 2.881 13.654 1.00 87.94 118 ASP A CA 1
ATOM 874 C C . ASP A 1 118 ? -13.085 2.252 12.361 1.00 87.94 118 ASP A C 1
ATOM 876 O O . ASP A 1 118 ? -11.948 1.773 12.342 1.00 87.94 118 ASP A O 1
ATOM 880 N N . GLN A 1 119 ? -13.840 2.306 11.259 1.00 88.81 119 GLN A N 1
ATOM 881 C CA . GLN A 1 119 ? -13.372 1.863 9.940 1.00 88.81 119 GLN A CA 1
ATOM 882 C C . GLN A 1 119 ? -12.168 2.679 9.464 1.00 88.81 119 GLN A C 1
ATOM 884 O O . GLN A 1 119 ? -11.138 2.103 9.104 1.00 88.81 119 GLN A O 1
ATOM 889 N N . TYR A 1 120 ? -12.253 4.009 9.549 1.00 88.50 120 TYR A N 1
ATOM 890 C CA . TYR A 1 120 ? -11.145 4.896 9.207 1.00 88.50 120 TYR A CA 1
ATOM 891 C C . TYR A 1 120 ? -9.900 4.599 10.055 1.00 88.50 120 TYR A C 1
ATOM 893 O O . TYR A 1 120 ? -8.790 4.482 9.537 1.00 88.50 120 TYR A O 1
ATOM 901 N N . ILE A 1 121 ? -10.070 4.404 11.362 1.00 89.50 121 ILE A N 1
ATOM 902 C CA . ILE A 1 121 ? -8.966 4.085 12.270 1.00 89.50 121 ILE A CA 1
ATOM 903 C C . ILE A 1 121 ? -8.354 2.713 11.958 1.00 89.50 121 ILE A C 1
ATOM 905 O O . ILE A 1 121 ? -7.128 2.582 11.954 1.00 89.50 121 ILE A O 1
ATOM 909 N N . ASN A 1 122 ? -9.168 1.703 11.643 1.00 90.69 122 ASN A N 1
ATOM 910 C CA . ASN A 1 122 ? -8.684 0.388 11.219 1.00 90.69 122 ASN A CA 1
ATOM 911 C C . ASN A 1 122 ? -7.892 0.468 9.909 1.00 90.69 122 ASN A C 1
ATOM 913 O O . ASN A 1 122 ? -6.844 -0.170 9.794 1.00 90.69 122 ASN A O 1
ATOM 917 N N . TYR A 1 123 ? -8.349 1.268 8.943 1.00 92.56 123 TYR A N 1
ATOM 918 C CA . TYR A 1 123 ? -7.599 1.556 7.722 1.00 92.56 123 TYR A CA 1
ATOM 919 C C . TYR A 1 123 ? -6.246 2.203 8.032 1.00 92.56 123 TYR A C 1
ATOM 921 O O . TYR A 1 123 ? -5.214 1.712 7.581 1.00 92.56 123 TYR A O 1
ATOM 929 N N . VAL A 1 124 ? -6.228 3.252 8.857 1.00 91.38 124 VAL A N 1
ATOM 930 C CA . VAL A 1 124 ? -4.996 3.962 9.219 1.00 91.38 124 VAL A CA 1
ATOM 931 C C . VAL A 1 124 ? -3.999 3.032 9.921 1.00 91.38 124 VAL A C 1
ATOM 933 O O . VAL A 1 124 ? -2.809 3.060 9.605 1.00 91.38 124 VAL A O 1
ATOM 936 N N . PHE A 1 125 ? -4.456 2.180 10.844 1.00 92.19 125 PHE A N 1
ATOM 937 C CA . PHE A 1 125 ? -3.583 1.189 11.479 1.00 92.19 125 PHE A CA 1
ATOM 938 C C . PHE A 1 125 ? -3.061 0.150 10.488 1.00 92.19 125 PHE A C 1
ATOM 940 O O . PHE A 1 125 ? -1.879 -0.185 10.543 1.00 92.19 125 PHE A O 1
ATOM 947 N N . GLY A 1 126 ? -3.912 -0.334 9.578 1.00 93.56 126 GLY A N 1
ATOM 948 C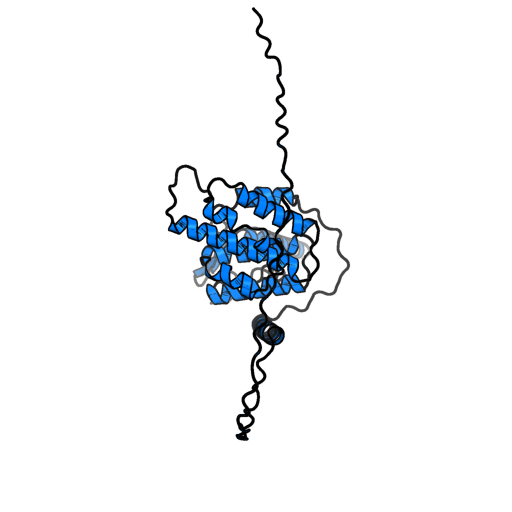 CA . GLY A 1 126 ? -3.503 -1.235 8.501 1.00 93.56 126 GLY A CA 1
ATOM 949 C C . GLY A 1 126 ? -2.432 -0.608 7.610 1.00 93.56 126 GLY A C 1
ATOM 950 O O . GLY A 1 126 ? -1.422 -1.248 7.331 1.00 93.56 126 GLY A O 1
ATOM 951 N N . TYR A 1 127 ? -2.605 0.664 7.245 1.00 93.50 127 TYR A N 1
ATOM 952 C CA . TYR A 1 127 ? -1.648 1.416 6.439 1.00 93.50 127 TYR A CA 1
ATOM 953 C C . TYR A 1 127 ? -0.292 1.558 7.128 1.00 93.50 127 TYR A C 1
ATOM 955 O O . TYR A 1 127 ? 0.726 1.184 6.560 1.00 93.50 127 TYR A O 1
ATOM 963 N N . VAL A 1 128 ? -0.269 2.050 8.372 1.00 93.25 128 VAL A N 1
ATOM 964 C CA . VAL A 1 128 ? 0.985 2.250 9.116 1.00 93.25 128 VAL A CA 1
ATOM 965 C C . VAL A 1 128 ? 1.705 0.921 9.354 1.00 93.25 128 VAL A C 1
ATOM 967 O O . VAL A 1 128 ? 2.920 0.855 9.180 1.00 93.25 128 VAL A O 1
ATOM 970 N N . ALA A 1 129 ? 0.969 -0.140 9.704 1.00 94.31 129 ALA A N 1
ATOM 971 C CA . ALA A 1 129 ? 1.540 -1.475 9.876 1.00 94.31 129 ALA A CA 1
ATOM 972 C C . ALA A 1 129 ? 2.157 -2.002 8.573 1.00 94.31 129 ALA A C 1
ATOM 974 O O . ALA A 1 129 ? 3.248 -2.567 8.601 1.00 94.31 129 ALA A O 1
ATOM 975 N N . LEU A 1 130 ? 1.475 -1.801 7.440 1.00 95.50 130 LEU A N 1
ATOM 976 C CA . LEU A 1 130 ? 1.975 -2.195 6.128 1.00 95.50 130 LEU A CA 1
ATOM 977 C C . LEU A 1 130 ? 3.235 -1.413 5.755 1.00 95.50 130 LEU A C 1
ATOM 979 O O . LEU A 1 130 ? 4.218 -2.037 5.371 1.00 95.50 130 LEU A O 1
ATOM 983 N N . CYS A 1 131 ? 3.236 -0.084 5.916 1.00 94.62 131 CYS A N 1
ATOM 984 C CA . CYS A 1 131 ? 4.421 0.729 5.652 1.00 94.62 131 CYS A CA 1
ATOM 985 C C . CYS A 1 131 ? 5.611 0.234 6.469 1.00 94.62 131 CYS A C 1
ATOM 987 O O . CYS A 1 131 ? 6.667 -0.017 5.905 1.00 94.62 131 CYS A O 1
ATOM 989 N N . ASN A 1 132 ? 5.417 0.039 7.777 1.00 93.88 132 ASN A N 1
ATOM 990 C CA . ASN A 1 132 ? 6.485 -0.396 8.667 1.00 93.88 132 ASN A CA 1
ATOM 991 C C . ASN A 1 132 ? 7.018 -1.792 8.309 1.00 93.88 132 ASN A C 1
ATOM 993 O O . ASN A 1 132 ? 8.215 -2.038 8.408 1.00 93.88 132 ASN A O 1
ATOM 997 N N . TYR A 1 133 ? 6.140 -2.703 7.884 1.00 95.50 133 TYR A N 1
ATOM 998 C CA . TYR A 1 133 ? 6.537 -4.031 7.425 1.00 95.50 133 TYR A CA 1
ATOM 999 C C . TYR A 1 133 ? 7.348 -3.992 6.133 1.00 95.50 133 TYR A C 1
ATOM 1001 O O . TYR A 1 133 ? 8.370 -4.667 6.063 1.00 95.50 133 TYR A O 1
ATOM 1009 N N . LEU A 1 134 ? 6.902 -3.218 5.138 1.00 95.50 134 LEU A N 1
ATOM 1010 C CA . LEU A 1 134 ? 7.572 -3.145 3.841 1.00 95.50 134 LEU A CA 1
ATOM 1011 C C . LEU A 1 134 ? 9.002 -2.616 3.997 1.00 95.50 134 LEU A C 1
ATOM 1013 O O . LEU A 1 134 ? 9.921 -3.317 3.599 1.00 95.50 134 LEU A O 1
ATOM 1017 N N . ILE A 1 135 ? 9.192 -1.495 4.698 1.00 94.44 135 ILE A N 1
ATOM 1018 C CA . ILE A 1 135 ? 10.523 -0.874 4.852 1.00 94.44 135 ILE A CA 1
ATOM 1019 C C . ILE A 1 135 ? 11.498 -1.686 5.725 1.00 94.44 135 ILE A C 1
ATOM 1021 O O . ILE A 1 135 ? 12.685 -1.407 5.750 1.00 94.44 135 ILE A O 1
ATOM 1025 N N . HIS A 1 136 ? 11.013 -2.651 6.517 1.00 94.50 136 HIS A N 1
ATOM 1026 C CA . HIS A 1 136 ? 11.862 -3.473 7.396 1.00 94.50 136 HIS A CA 1
ATOM 1027 C C . HIS A 1 136 ? 12.099 -4.884 6.846 1.00 94.50 136 HIS A C 1
ATOM 1029 O O . HIS A 1 136 ? 12.777 -5.685 7.497 1.00 94.50 136 HIS A O 1
ATOM 1035 N N . VAL A 1 137 ? 11.501 -5.246 5.707 1.00 95.38 137 VAL A N 1
ATOM 1036 C CA . VAL A 1 137 ? 11.491 -6.644 5.252 1.00 95.38 137 VAL A CA 1
ATOM 1037 C C . VAL A 1 137 ? 12.865 -7.124 4.796 1.00 95.38 137 VAL A C 1
ATOM 1039 O O . VAL A 1 137 ? 13.182 -8.314 4.893 1.00 95.38 137 VAL A O 1
ATOM 1042 N N . ASP A 1 138 ? 13.694 -6.215 4.298 1.00 94.69 138 ASP A N 1
ATOM 1043 C CA . ASP A 1 138 ? 15.035 -6.520 3.829 1.00 94.69 138 ASP A CA 1
ATOM 1044 C C . ASP A 1 138 ? 16.090 -6.505 4.945 1.00 94.69 138 ASP A C 1
ATOM 1046 O O . ASP A 1 138 ? 17.089 -7.229 4.830 1.00 94.69 138 ASP A O 1
ATOM 1050 N N . GLY A 1 139 ? 15.782 -5.815 6.047 1.00 93.81 139 GLY A N 1
ATOM 1051 C CA . GLY A 1 139 ? 16.607 -5.629 7.234 1.00 93.81 139 GLY A CA 1
ATOM 1052 C C . GLY A 1 139 ? 17.381 -4.308 7.254 1.00 93.81 139 GLY A C 1
ATOM 1053 O O . GLY A 1 139 ? 18.087 -4.061 8.233 1.00 93.81 139 GLY A O 1
ATOM 1054 N N . GLU A 1 140 ? 17.256 -3.470 6.222 1.00 93.75 140 GLU A N 1
ATOM 1055 C CA . GLU A 1 140 ? 17.991 -2.216 6.067 1.00 93.75 140 GLU A CA 1
ATOM 1056 C C . GLU A 1 140 ? 17.019 -1.057 5.833 1.00 93.75 140 GLU A C 1
ATOM 1058 O O . GLU A 1 140 ? 16.564 -0.827 4.728 1.00 93.75 140 GLU A O 1
ATOM 1063 N N . VAL A 1 141 ? 16.739 -0.278 6.880 1.00 93.94 141 VAL A N 1
ATOM 1064 C CA . VAL A 1 141 ? 15.886 0.911 6.747 1.00 93.94 141 VAL A CA 1
ATOM 1065 C C . VAL A 1 141 ? 16.743 2.108 6.360 1.00 93.94 141 VAL A C 1
ATOM 1067 O O . VAL A 1 141 ? 17.612 2.537 7.131 1.00 93.94 141 VAL A O 1
ATOM 1070 N N . THR A 1 142 ? 16.485 2.686 5.194 1.00 94.44 142 THR A N 1
ATOM 1071 C CA . THR A 1 142 ? 17.130 3.929 4.773 1.00 94.44 142 THR A CA 1
ATOM 1072 C C . THR A 1 142 ? 16.573 5.133 5.539 1.00 94.44 142 THR A C 1
ATOM 1074 O O . THR A 1 142 ? 15.460 5.125 6.072 1.00 94.44 142 THR A O 1
ATOM 1077 N N . GLN A 1 143 ? 17.348 6.220 5.594 1.00 93.31 143 GLN A N 1
ATOM 1078 C CA . GLN A 1 143 ? 16.898 7.452 6.250 1.00 93.31 143 GLN A CA 1
ATOM 1079 C C . GLN A 1 143 ? 15.632 8.022 5.585 1.00 93.31 143 GLN A C 1
ATOM 1081 O O . GLN A 1 143 ? 14.765 8.544 6.281 1.00 93.31 143 GLN A O 1
ATOM 1086 N N . GLU A 1 144 ? 15.505 7.894 4.261 1.00 93.06 144 GLU A N 1
ATOM 1087 C CA . GLU A 1 144 ? 14.360 8.403 3.496 1.00 93.06 144 GLU A CA 1
ATOM 1088 C C . GLU A 1 144 ? 13.067 7.650 3.834 1.00 93.06 144 GLU A C 1
ATOM 1090 O O . GLU A 1 144 ? 12.030 8.274 4.066 1.00 93.06 144 GLU A O 1
ATOM 1095 N N . GLU A 1 145 ? 13.131 6.323 3.951 1.00 92.94 145 GLU A N 1
ATOM 1096 C CA . GLU A 1 145 ? 11.999 5.493 4.376 1.00 92.94 145 GLU A CA 1
ATOM 1097 C C . GLU A 1 145 ? 11.589 5.777 5.820 1.00 92.94 145 GLU A C 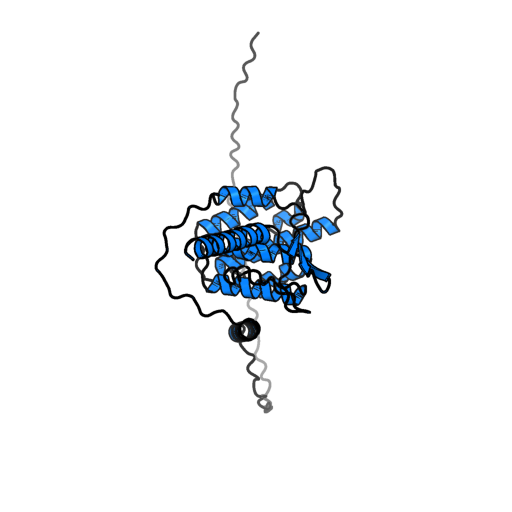1
ATOM 1099 O O . GLU A 1 145 ? 10.402 5.954 6.115 1.00 92.94 145 GLU A O 1
ATOM 1104 N N . ALA A 1 146 ? 12.572 5.862 6.723 1.00 91.44 146 ALA A N 1
ATOM 1105 C CA . ALA A 1 146 ? 12.331 6.187 8.123 1.00 91.44 146 ALA A CA 1
ATOM 1106 C C . ALA A 1 146 ? 11.658 7.560 8.266 1.00 91.44 146 ALA A C 1
ATOM 1108 O O . ALA A 1 146 ? 10.688 7.700 9.020 1.00 91.44 146 ALA A O 1
ATOM 1109 N N . ASP A 1 147 ? 12.135 8.561 7.521 1.00 89.75 147 ASP A N 1
ATOM 1110 C CA . ASP A 1 147 ? 11.570 9.908 7.517 1.00 89.75 147 ASP A CA 1
ATOM 1111 C C . ASP A 1 147 ? 10.157 9.928 6.926 1.00 89.75 147 ASP A C 1
ATOM 1113 O O . ASP A 1 147 ? 9.281 10.607 7.469 1.00 89.75 147 ASP A O 1
ATOM 1117 N N . GLU A 1 148 ? 9.887 9.158 5.870 1.00 88.50 148 GLU A N 1
ATOM 1118 C CA . GLU A 1 148 ? 8.559 9.078 5.261 1.00 88.50 148 GLU A CA 1
ATOM 1119 C C . GLU A 1 148 ? 7.537 8.420 6.201 1.00 88.50 148 GLU A C 1
ATOM 1121 O O . GLU A 1 148 ? 6.446 8.963 6.420 1.00 88.50 148 GLU A O 1
ATOM 1126 N N . VAL A 1 149 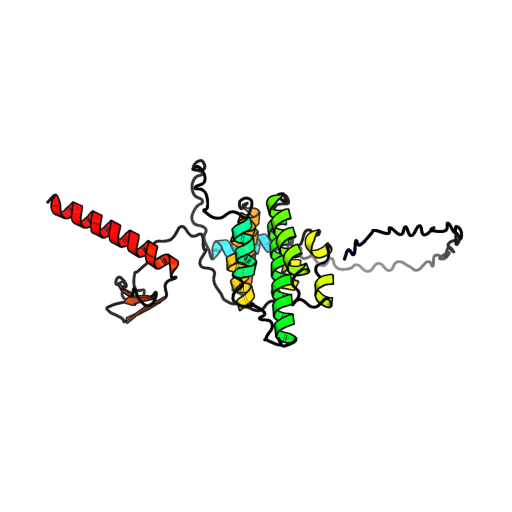? 7.897 7.310 6.854 1.00 89.25 149 VAL A N 1
ATOM 1127 C CA . VAL A 1 149 ? 7.038 6.673 7.866 1.00 89.25 149 VAL A CA 1
ATOM 1128 C C . VAL A 1 149 ? 6.840 7.592 9.073 1.00 89.25 149 VAL A C 1
ATOM 1130 O O . VAL A 1 149 ? 5.706 7.790 9.526 1.00 89.25 149 VAL A O 1
ATOM 1133 N N . ALA A 1 150 ? 7.903 8.236 9.565 1.00 88.94 150 ALA A N 1
ATOM 1134 C CA . ALA A 1 150 ? 7.807 9.208 10.650 1.00 88.94 150 ALA A CA 1
ATOM 1135 C C . ALA A 1 150 ? 6.916 10.404 10.276 1.00 88.94 150 ALA A C 1
ATOM 1137 O O . ALA A 1 150 ? 6.143 10.890 11.110 1.00 88.94 150 ALA A O 1
ATOM 1138 N N . ARG A 1 151 ? 6.968 10.859 9.019 1.00 87.69 151 ARG A N 1
ATOM 1139 C CA . ARG A 1 151 ? 6.119 11.931 8.490 1.00 87.69 151 ARG A CA 1
ATOM 1140 C C . ARG A 1 151 ? 4.655 11.509 8.465 1.00 87.69 151 ARG A C 1
ATOM 1142 O O . ARG A 1 151 ? 3.824 12.260 8.980 1.00 87.69 151 ARG A O 1
ATOM 1149 N N . ILE A 1 152 ? 4.337 10.325 7.934 1.00 87.12 152 ILE A N 1
ATOM 1150 C CA . ILE A 1 152 ? 2.974 9.766 7.915 1.00 87.12 152 ILE A CA 1
ATOM 1151 C C . ILE A 1 152 ? 2.406 9.732 9.338 1.00 87.12 152 ILE A C 1
ATOM 1153 O O . ILE A 1 152 ? 1.342 10.294 9.606 1.00 87.12 152 ILE A O 1
ATOM 1157 N N . ILE A 1 153 ? 3.154 9.163 10.282 1.00 86.56 153 ILE A N 1
ATOM 1158 C CA . ILE A 1 153 ? 2.731 9.047 11.682 1.00 86.56 153 ILE A CA 1
ATOM 1159 C C . ILE 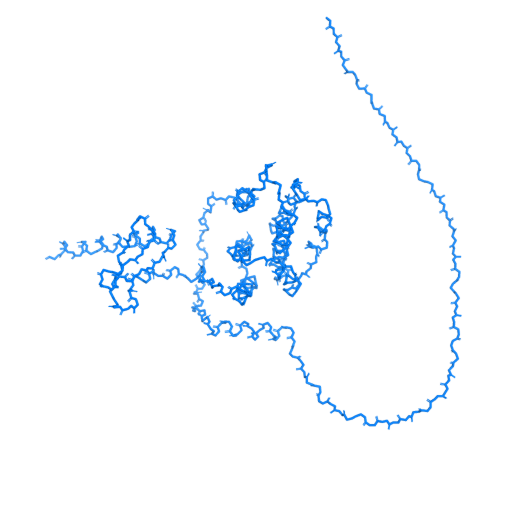A 1 153 ? 2.598 10.422 12.339 1.00 86.56 153 ILE A C 1
ATOM 1161 O O . ILE A 1 153 ? 1.634 10.688 13.061 1.00 86.56 153 ILE A O 1
ATOM 1165 N N . GLY A 1 154 ? 3.541 11.326 12.078 1.00 86.88 154 GLY A N 1
ATOM 1166 C CA . GLY A 1 154 ? 3.497 12.700 12.562 1.00 86.88 154 GLY A CA 1
ATOM 1167 C C . GLY A 1 154 ? 2.242 13.435 12.094 1.00 86.88 154 GLY A C 1
ATOM 1168 O O . GLY A 1 154 ? 1.640 14.175 12.873 1.00 86.88 154 GLY A O 1
ATOM 1169 N N . CYS A 1 155 ? 1.817 13.210 10.852 1.00 85.69 155 CYS A N 1
ATOM 1170 C CA . CYS A 1 155 ? 0.573 13.753 10.321 1.00 85.69 155 CYS A CA 1
ATOM 1171 C C . CYS A 1 155 ? -0.645 13.168 11.040 1.00 85.69 155 CYS A C 1
ATOM 1173 O O . CYS A 1 155 ? -1.433 13.940 11.582 1.00 85.69 155 CYS A O 1
ATOM 1175 N N . LEU A 1 156 ? -0.730 11.841 11.172 1.00 85.31 156 LEU A N 1
ATOM 1176 C CA . LEU A 1 156 ? -1.831 11.164 11.871 1.00 85.31 156 LEU A CA 1
ATOM 1177 C C . LEU A 1 156 ? -1.978 11.617 13.332 1.00 85.31 156 LEU A C 1
ATOM 1179 O O . LEU A 1 156 ? -3.084 11.854 13.814 1.00 85.31 156 LEU A O 1
ATOM 1183 N N . ARG A 1 157 ? -0.867 11.819 14.050 1.00 85.06 157 ARG A N 1
ATOM 1184 C CA . ARG A 1 157 ? -0.894 12.309 15.442 1.00 85.06 157 ARG A CA 1
ATOM 1185 C C . ARG A 1 157 ? -1.415 13.745 15.566 1.00 85.06 157 ARG A C 1
ATOM 1187 O O . ARG A 1 157 ? -1.964 14.105 16.615 1.00 85.06 157 ARG A O 1
ATOM 1194 N N . ARG A 1 158 ? -1.220 14.568 14.529 1.00 85.19 158 ARG A N 1
ATOM 1195 C CA . ARG A 1 158 ? -1.649 15.975 14.484 1.00 85.19 158 ARG A CA 1
ATOM 1196 C C . ARG A 1 158 ? -3.079 16.152 13.971 1.00 85.19 158 ARG A C 1
ATOM 1198 O O . ARG A 1 158 ? -3.675 17.184 14.279 1.00 85.19 158 ARG A O 1
ATOM 1205 N N . THR A 1 159 ? -3.636 15.174 13.257 1.00 83.62 159 THR A N 1
ATOM 1206 C CA . THR A 1 159 ? -5.014 15.209 12.749 1.00 83.62 159 THR A CA 1
ATOM 1207 C C . THR A 1 159 ? -6.004 15.407 13.893 1.00 83.62 159 THR A C 1
ATOM 1209 O O . THR A 1 159 ? -6.038 14.625 14.845 1.00 83.62 159 THR A O 1
ATOM 1212 N N . LYS A 1 160 ? -6.794 16.486 13.848 1.00 84.12 160 LYS A N 1
ATOM 1213 C CA . LYS A 1 160 ? -7.739 16.840 14.921 1.00 84.12 160 LYS A CA 1
ATOM 1214 C C . LYS A 1 160 ? -8.928 15.886 14.975 1.00 84.12 160 LYS A C 1
ATOM 1216 O O . LYS A 1 160 ? -9.378 15.586 16.076 1.00 84.12 160 LYS A O 1
ATOM 1221 N N . GLU A 1 161 ? -9.335 15.347 13.831 1.00 82.50 161 GLU A N 1
ATOM 1222 C CA . GLU A 1 161 ? -10.474 14.431 13.739 1.00 82.50 161 GLU A CA 1
ATOM 1223 C C . GLU A 1 161 ? -10.255 13.092 14.456 1.00 82.50 161 GLU A C 1
ATOM 1225 O O . GLU A 1 161 ? -11.218 12.476 14.895 1.00 82.50 161 GLU A O 1
ATOM 1230 N N . ILE A 1 162 ? -9.007 12.640 14.634 1.00 83.00 162 ILE A N 1
ATOM 1231 C CA . ILE A 1 162 ? -8.726 11.363 15.305 1.00 83.00 162 ILE A CA 1
ATOM 1232 C C . ILE A 1 162 ? -8.936 11.512 16.823 1.00 83.00 162 ILE A C 1
ATOM 1234 O O . ILE A 1 162 ? -8.216 12.301 17.457 1.00 83.00 162 ILE A O 1
ATOM 1238 N N . PRO A 1 163 ? -9.844 10.729 17.445 1.00 85.38 163 PRO A N 1
ATOM 1239 C CA . PRO A 1 163 ? -10.045 10.736 18.888 1.00 85.38 163 PRO A CA 1
ATOM 1240 C C . PRO A 1 163 ? -8.757 10.451 19.662 1.00 85.38 163 PRO A C 1
ATOM 1242 O O . PRO A 1 163 ? -7.949 9.596 19.290 1.00 85.38 163 PRO A O 1
ATOM 1245 N N . THR A 1 164 ? -8.577 11.129 20.794 1.00 85.38 164 THR A N 1
ATOM 1246 C CA . THR A 1 164 ? -7.382 10.989 21.644 1.00 85.38 164 THR A CA 1
ATOM 1247 C C . THR A 1 164 ? -7.143 9.552 22.112 1.00 85.38 164 THR A C 1
ATOM 1249 O O . THR A 1 164 ? -5.980 9.161 22.220 1.00 85.38 164 THR A O 1
ATOM 1252 N N . LYS A 1 165 ? -8.209 8.749 22.297 1.00 84.88 165 LYS A N 1
ATOM 1253 C CA . LYS A 1 165 ? -8.118 7.310 22.619 1.00 84.88 165 LYS A CA 1
ATOM 1254 C C . LYS A 1 165 ? -7.274 6.531 21.602 1.00 84.88 165 LYS A C 1
ATOM 1256 O O . LYS A 1 165 ? -6.456 5.713 22.001 1.00 84.88 165 LYS A O 1
ATOM 1261 N N . TYR A 1 166 ? -7.395 6.847 20.312 1.00 83.88 166 TYR A N 1
ATOM 1262 C CA . TYR A 1 166 ? -6.645 6.176 19.246 1.00 83.88 166 TYR A CA 1
ATOM 1263 C C . TYR A 1 166 ? -5.259 6.785 19.025 1.00 83.88 166 TYR A C 1
ATOM 1265 O O . TYR A 1 166 ? -4.329 6.083 18.635 1.00 83.88 166 TYR A O 1
ATOM 1273 N N . ARG A 1 167 ? -5.069 8.074 19.342 1.00 82.38 167 ARG A N 1
ATOM 1274 C CA . ARG A 1 167 ? -3.750 8.727 19.223 1.00 82.38 167 ARG A CA 1
ATOM 1275 C C . ARG A 1 167 ? -2.679 8.070 20.080 1.00 82.38 167 ARG A C 1
ATOM 1277 O O . ARG A 1 167 ? -1.520 8.033 19.679 1.00 82.38 167 ARG A O 1
ATOM 1284 N N . GLN A 1 168 ? -3.066 7.573 21.252 1.00 79.75 168 GLN A N 1
ATOM 1285 C CA . GLN A 1 168 ? -2.159 6.870 22.158 1.00 79.75 168 GLN A CA 1
ATOM 1286 C C . GLN A 1 168 ? -1.744 5.498 21.610 1.00 79.75 168 GLN A C 1
ATOM 1288 O O . GLN A 1 168 ? -0.642 5.038 21.895 1.00 79.75 168 GLN A O 1
ATOM 1293 N N . SER A 1 169 ? -2.590 4.873 20.787 1.00 79.06 169 SER A N 1
ATOM 1294 C CA . SER A 1 169 ? -2.317 3.581 20.157 1.00 79.06 169 SER A CA 1
ATOM 1295 C C . SER A 1 169 ? -1.299 3.668 19.014 1.00 79.06 169 SER A C 1
ATOM 1297 O O . SER A 1 169 ? -0.603 2.683 18.779 1.00 79.06 169 SER A O 1
ATOM 1299 N N . PHE A 1 170 ? -1.093 4.844 18.396 1.00 75.19 170 PHE A N 1
ATOM 1300 C CA . PHE A 1 170 ? 0.065 5.136 17.520 1.00 75.19 170 PHE A CA 1
ATOM 1301 C C . PHE A 1 170 ? 1.372 5.294 18.318 1.00 75.19 170 PHE A C 1
ATOM 1303 O O . PHE A 1 170 ? 2.157 6.224 18.119 1.00 75.19 170 PHE A O 1
ATOM 1310 N N . SER A 1 171 ? 1.569 4.412 19.293 1.00 68.88 171 SER A N 1
ATOM 1311 C CA . SER A 1 171 ? 2.746 4.376 20.144 1.00 68.88 171 SER A CA 1
ATOM 1312 C C . SER A 1 171 ? 3.978 3.950 19.350 1.00 68.88 171 SER A C 1
ATOM 1314 O O . SER A 1 171 ? 3.875 3.270 18.327 1.00 68.88 171 SER A O 1
ATOM 1316 N N . ASN A 1 172 ? 5.158 4.280 19.879 1.00 62.25 172 ASN A N 1
ATOM 1317 C CA . ASN A 1 172 ? 6.445 3.889 19.302 1.00 62.25 172 ASN A CA 1
ATOM 1318 C C . ASN A 1 172 ? 6.549 2.377 19.037 1.00 62.25 172 ASN A C 1
ATOM 1320 O O . ASN A 1 172 ? 7.276 1.989 18.136 1.00 62.25 172 ASN A O 1
ATOM 1324 N N . ALA A 1 173 ? 5.793 1.530 19.750 1.00 59.38 173 ALA A N 1
ATOM 1325 C CA . ALA A 1 173 ? 5.797 0.082 19.540 1.00 59.38 173 ALA A CA 1
ATOM 1326 C C . ALA A 1 173 ? 5.370 -0.326 18.119 1.00 59.38 173 ALA A C 1
ATOM 1328 O O . ALA A 1 173 ? 5.888 -1.306 17.587 1.00 59.38 173 ALA A O 1
ATOM 1329 N N . MET A 1 174 ? 4.474 0.440 17.486 1.00 71.06 174 MET A N 1
ATOM 1330 C CA . MET A 1 174 ? 4.059 0.195 16.101 1.00 71.06 174 MET A CA 1
ATOM 1331 C C . MET A 1 174 ? 5.119 0.633 15.076 1.00 71.06 174 MET A C 1
ATOM 1333 O O . MET A 1 174 ? 5.033 0.250 13.920 1.00 71.06 174 MET A O 1
ATOM 1337 N N . ILE A 1 175 ? 6.094 1.439 15.508 1.00 68.50 175 ILE A N 1
ATOM 1338 C CA . ILE A 1 175 ? 7.103 2.109 14.671 1.00 68.50 175 ILE A CA 1
ATOM 1339 C C . ILE A 1 175 ? 8.464 1.425 14.800 1.00 68.50 175 ILE A C 1
ATOM 1341 O O . ILE A 1 175 ? 9.230 1.370 13.853 1.00 68.50 175 ILE A O 1
ATOM 1345 N N . SER A 1 176 ? 8.788 0.929 15.994 1.00 66.12 176 SER A N 1
ATOM 1346 C CA . SER A 1 176 ? 10.131 0.458 16.334 1.00 66.12 176 SER A CA 1
ATOM 1347 C C . SER A 1 176 ? 10.262 -1.061 16.367 1.00 66.12 176 SER A C 1
ATOM 1349 O O . SER A 1 176 ? 11.333 -1.563 16.699 1.00 66.12 176 SER A O 1
ATOM 1351 N N . SER A 1 177 ? 9.175 -1.802 16.143 1.00 76.06 177 SER A N 1
ATOM 1352 C CA . SER A 1 177 ? 9.230 -3.261 16.109 1.00 76.06 177 SER A CA 1
ATOM 1353 C C . SER A 1 177 ? 9.303 -3.748 14.670 1.00 76.06 177 SER A C 1
ATOM 1355 O O . SER A 1 177 ? 8.516 -3.327 13.824 1.00 76.06 177 SER A O 1
ATOM 1357 N N . VAL A 1 178 ? 10.245 -4.655 14.412 1.00 86.12 178 VAL A N 1
ATOM 1358 C CA . VAL A 1 178 ? 10.243 -5.475 13.201 1.00 86.12 178 VAL A CA 1
ATOM 1359 C C . VAL A 1 178 ? 8.954 -6.293 13.234 1.00 86.12 178 VAL A C 1
ATOM 1361 O O . VAL A 1 178 ? 8.781 -7.150 14.103 1.00 86.12 178 VAL A O 1
ATOM 1364 N N . MET A 1 179 ? 8.022 -5.976 12.339 1.00 90.06 179 MET A N 1
ATOM 1365 C CA . MET A 1 179 ? 6.723 -6.640 12.270 1.00 90.06 179 MET A CA 1
ATOM 1366 C C . MET A 1 179 ? 6.783 -7.810 11.295 1.00 90.06 179 MET A C 1
ATOM 1368 O O . MET A 1 179 ? 7.338 -7.698 10.206 1.00 90.06 179 MET A O 1
ATOM 1372 N N . THR A 1 180 ? 6.174 -8.937 11.659 1.00 92.81 180 THR A N 1
ATOM 1373 C CA . THR A 1 180 ? 5.945 -10.022 10.699 1.00 92.81 180 THR A CA 1
ATOM 1374 C C . THR A 1 180 ? 4.677 -9.751 9.893 1.00 92.81 180 THR A C 1
ATOM 1376 O O . THR A 1 180 ? 3.779 -9.043 10.353 1.00 92.81 180 THR A O 1
ATOM 1379 N N . PHE A 1 181 ? 4.536 -10.366 8.715 1.00 94.12 181 PHE A N 1
ATOM 1380 C CA . PHE A 1 181 ? 3.304 -10.218 7.930 1.00 94.12 181 PHE A CA 1
ATOM 1381 C C . PHE A 1 181 ? 2.056 -10.717 8.680 1.00 94.12 181 PHE A C 1
ATOM 1383 O O . PHE A 1 181 ? 0.970 -10.172 8.503 1.00 94.12 181 PHE A O 1
ATOM 1390 N N . ASP A 1 182 ? 2.193 -11.712 9.562 1.00 93.88 182 ASP A N 1
ATOM 1391 C CA . ASP A 1 182 ? 1.080 -12.178 10.397 1.00 93.88 182 ASP A CA 1
ATOM 1392 C C . ASP A 1 182 ? 0.655 -11.127 11.437 1.00 93.88 182 ASP A C 1
ATOM 1394 O O . ASP A 1 182 ? -0.525 -11.046 11.782 1.00 93.88 182 ASP A O 1
ATOM 1398 N N . ASP A 1 183 ? 1.575 -10.281 11.907 1.00 92.75 183 ASP A N 1
ATOM 1399 C CA . ASP A 1 183 ? 1.233 -9.144 12.764 1.00 92.75 183 ASP A CA 1
ATOM 1400 C C . ASP A 1 183 ? 0.516 -8.048 11.982 1.00 92.75 183 ASP A C 1
ATOM 1402 O O . ASP A 1 183 ? -0.486 -7.518 12.460 1.00 92.75 183 ASP A O 1
ATOM 1406 N N . VAL A 1 184 ? 0.972 -7.762 10.760 1.00 94.25 184 VAL A N 1
ATOM 1407 C CA . VAL A 1 184 ? 0.305 -6.823 9.845 1.00 94.25 184 VAL A CA 1
ATOM 1408 C C . VAL A 1 184 ? -1.107 -7.308 9.515 1.00 94.25 184 VAL A C 1
ATOM 1410 O O . VAL A 1 184 ? -2.059 -6.526 9.565 1.00 94.25 184 VAL A O 1
ATOM 1413 N N . ARG A 1 185 ? -1.278 -8.614 9.269 1.00 95.19 185 ARG A N 1
ATOM 1414 C CA . ARG A 1 185 ? -2.576 -9.223 8.954 1.00 95.19 185 ARG A CA 1
ATOM 1415 C C . ARG A 1 185 ? -3.626 -8.946 10.032 1.00 95.19 185 ARG A C 1
ATOM 1417 O O . ARG A 1 185 ? -4.765 -8.663 9.687 1.00 95.19 185 ARG A O 1
ATOM 1424 N N . LYS A 1 186 ? -3.256 -8.912 11.319 1.00 94.62 186 LYS A N 1
ATOM 1425 C CA . LYS A 1 186 ? -4.189 -8.584 12.422 1.00 94.62 186 LYS A CA 1
ATOM 1426 C C . LYS A 1 186 ? -4.827 -7.196 12.281 1.00 94.62 186 LYS A C 1
ATOM 1428 O O . LYS A 1 186 ? -5.926 -6.981 12.796 1.00 94.62 186 LYS A O 1
ATOM 1433 N N . TYR A 1 187 ? -4.138 -6.256 11.633 1.00 94.38 187 TYR A N 1
ATOM 1434 C CA . TYR A 1 187 ? -4.658 -4.920 11.342 1.00 94.38 187 TYR A CA 1
ATOM 1435 C C . TYR A 1 187 ? -5.436 -4.913 10.027 1.00 94.38 187 TYR A C 1
ATOM 1437 O O . TYR A 1 187 ? -6.575 -4.455 10.006 1.00 94.38 187 TYR A O 1
ATOM 1445 N N . LEU A 1 188 ? -4.873 -5.511 8.972 1.00 95.69 188 LEU A N 1
ATOM 1446 C CA . LEU A 1 188 ? -5.510 -5.607 7.654 1.00 95.69 188 LEU A CA 1
ATOM 1447 C C . LEU A 1 188 ? -6.833 -6.384 7.680 1.00 95.69 188 LEU A C 1
ATOM 1449 O O . LEU A 1 188 ? -7.752 -6.076 6.923 1.00 95.69 188 LEU A O 1
ATOM 1453 N N . ASP A 1 189 ? -6.974 -7.376 8.561 1.00 96.94 189 ASP A N 1
ATOM 1454 C CA . ASP A 1 189 ? -8.204 -8.155 8.711 1.00 96.94 189 ASP A CA 1
ATOM 1455 C C . ASP A 1 189 ? -9.383 -7.282 9.165 1.00 96.94 189 ASP A C 1
ATOM 1457 O O . ASP A 1 189 ? -10.513 -7.541 8.751 1.00 96.94 189 ASP A O 1
ATOM 1461 N N . LYS A 1 190 ? -9.114 -6.204 9.913 1.00 95.69 190 LYS A N 1
ATOM 1462 C CA . LYS A 1 190 ? -10.115 -5.235 10.387 1.00 95.69 190 LYS A CA 1
ATOM 1463 C C . LYS A 1 190 ? -10.445 -4.146 9.365 1.00 95.69 190 LYS A C 1
ATOM 1465 O O . LYS A 1 190 ? -11.418 -3.421 9.548 1.00 95.69 190 LYS A O 1
ATOM 1470 N N . THR A 1 191 ? -9.626 -4.005 8.327 1.00 94.38 191 THR A N 1
ATOM 1471 C CA . THR A 1 191 ? -9.828 -3.040 7.247 1.00 94.38 191 THR A CA 1
ATOM 1472 C C . THR A 1 191 ? -10.874 -3.563 6.259 1.00 94.38 191 THR A C 1
ATOM 1474 O O . THR A 1 191 ? -10.892 -4.758 5.927 1.00 94.38 191 THR A O 1
ATOM 1477 N N . ASP A 1 192 ? -11.749 -2.671 5.792 1.00 92.50 192 ASP A N 1
ATOM 1478 C CA . ASP A 1 192 ? -12.756 -2.969 4.778 1.00 92.50 192 ASP A CA 1
ATOM 1479 C C . ASP A 1 192 ? -12.117 -3.251 3.406 1.00 92.50 192 ASP A C 1
ATOM 1481 O O . ASP A 1 192 ? -10.953 -2.940 3.143 1.00 92.50 192 ASP A O 1
ATOM 1485 N N . SER A 1 193 ? -12.880 -3.889 2.518 1.00 93.19 193 SER A N 1
ATOM 1486 C CA . SER A 1 193 ? -12.345 -4.378 1.240 1.00 93.19 193 SER A CA 1
ATOM 1487 C C . SER A 1 193 ? -11.936 -3.250 0.290 1.00 93.19 193 SER A C 1
ATOM 1489 O O . SER A 1 193 ? -10.911 -3.376 -0.375 1.00 93.19 193 SER A O 1
ATOM 1491 N N . SER A 1 194 ? -12.696 -2.153 0.235 1.00 88.62 194 SER A N 1
ATOM 1492 C CA . SER A 1 194 ? -12.386 -0.971 -0.586 1.00 88.62 194 SER A CA 1
ATOM 1493 C C . SER A 1 194 ? -11.058 -0.349 -0.173 1.00 88.62 194 SER A C 1
ATOM 1495 O O . SER A 1 194 ? -10.155 -0.200 -0.998 1.00 88.62 194 SER A O 1
ATOM 1497 N N . SER A 1 195 ? -10.904 -0.096 1.124 1.00 91.50 195 SER A N 1
ATOM 1498 C CA . SER A 1 195 ? -9.677 0.431 1.704 1.00 91.50 195 SER A CA 1
ATOM 1499 C C . SER A 1 195 ? -8.486 -0.495 1.464 1.00 91.50 195 SER A C 1
ATOM 1501 O O . SER A 1 195 ? -7.405 -0.026 1.125 1.00 91.50 195 SER A O 1
ATOM 1503 N N . LEU A 1 196 ? -8.658 -1.818 1.575 1.00 93.50 196 LEU A N 1
ATOM 1504 C CA . LEU A 1 196 ? -7.592 -2.777 1.261 1.00 93.50 196 LEU A CA 1
ATOM 1505 C C . LEU A 1 196 ? -7.160 -2.734 -0.205 1.00 93.50 196 LEU A C 1
ATOM 1507 O O . LEU A 1 196 ? -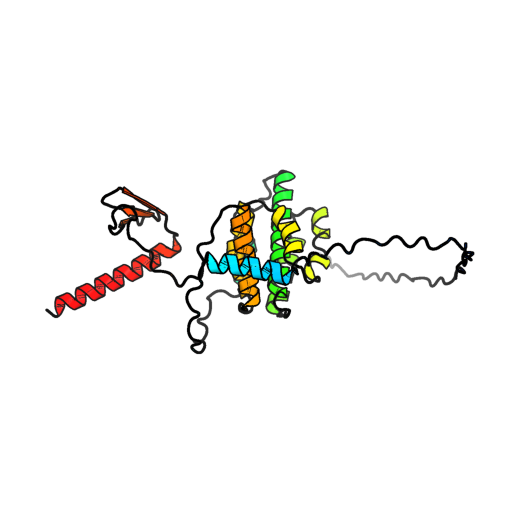5.966 -2.806 -0.487 1.00 93.50 196 LEU A O 1
ATOM 1511 N N . ILE A 1 197 ? -8.105 -2.609 -1.137 1.00 89.56 197 ILE A N 1
ATOM 1512 C CA . ILE A 1 197 ? -7.785 -2.487 -2.563 1.00 89.56 197 ILE A CA 1
ATOM 1513 C C . ILE A 1 197 ? -6.988 -1.203 -2.810 1.00 89.56 197 ILE A C 1
ATOM 1515 O O . ILE A 1 197 ? -5.964 -1.239 -3.493 1.00 89.56 197 ILE A O 1
ATOM 1519 N N . TYR A 1 198 ? -7.401 -0.096 -2.190 1.00 89.00 198 TYR A N 1
ATOM 1520 C CA . TYR A 1 198 ? -6.661 1.164 -2.234 1.00 89.00 198 TYR A CA 1
ATOM 1521 C C . TYR A 1 198 ? -5.257 1.040 -1.620 1.00 89.00 198 TYR A C 1
ATOM 1523 O O . TYR A 1 198 ? -4.289 1.562 -2.165 1.00 89.00 198 TYR A O 1
ATOM 1531 N N . LEU A 1 199 ? -5.096 0.284 -0.531 1.00 93.00 199 LEU A N 1
ATOM 1532 C CA . LEU A 1 199 ? -3.770 -0.018 0.013 1.00 93.00 199 LEU A CA 1
ATOM 1533 C C . LEU A 1 199 ? -2.899 -0.799 -0.971 1.00 93.00 199 LEU A C 1
ATOM 1535 O O . LEU A 1 199 ? -1.702 -0.534 -1.067 1.00 93.00 199 LEU A O 1
ATOM 1539 N N . GLY A 1 200 ? -3.486 -1.734 -1.719 1.00 92.62 200 GLY A N 1
ATOM 1540 C CA . GLY A 1 200 ? -2.775 -2.501 -2.738 1.00 92.62 200 GLY A CA 1
ATOM 1541 C C . GLY A 1 200 ? -2.163 -1.624 -3.829 1.00 92.62 200 GLY A C 1
ATOM 1542 O O . GLY A 1 200 ? -1.019 -1.855 -4.215 1.00 92.62 200 GLY A O 1
ATOM 1543 N N . THR A 1 201 ? -2.859 -0.569 -4.268 1.00 88.25 201 THR A N 1
ATOM 1544 C CA . THR A 1 201 ? -2.305 0.364 -5.268 1.00 88.25 201 THR A CA 1
ATOM 1545 C C . THR A 1 201 ? -1.146 1.197 -4.720 1.00 88.25 201 THR A C 1
ATOM 1547 O O . THR A 1 201 ? -0.285 1.614 -5.485 1.00 88.25 201 THR A O 1
ATOM 1550 N N . ARG A 1 202 ? -1.087 1.404 -3.398 1.00 89.31 202 ARG A N 1
ATOM 1551 C CA . ARG A 1 202 ? -0.067 2.221 -2.719 1.00 89.31 202 ARG A CA 1
ATOM 1552 C C . ARG A 1 202 ? 1.128 1.431 -2.199 1.00 89.31 202 ARG A C 1
ATOM 1554 O O . ARG A 1 202 ? 2.178 2.021 -1.970 1.00 89.31 202 ARG A O 1
ATOM 1561 N N . ALA A 1 203 ? 0.991 0.120 -2.006 1.00 94.19 203 ALA A N 1
ATOM 1562 C CA . ALA A 1 203 ? 2.055 -0.726 -1.464 1.00 94.19 203 ALA A CA 1
ATOM 1563 C C . ALA A 1 203 ? 3.349 -0.650 -2.290 1.00 94.19 203 ALA A C 1
ATOM 1565 O O . ALA A 1 203 ? 4.438 -0.643 -1.725 1.00 94.19 203 ALA A O 1
ATOM 1566 N N . GLN A 1 204 ? 3.225 -0.537 -3.615 1.00 90.44 204 GLN A N 1
ATOM 1567 C CA . GLN A 1 204 ? 4.367 -0.378 -4.519 1.00 90.44 204 GLN A CA 1
ATOM 1568 C C . GLN A 1 204 ? 5.069 0.965 -4.333 1.00 90.44 204 GLN A C 1
ATOM 1570 O O . GLN A 1 204 ? 6.289 0.993 -4.236 1.00 90.44 204 GLN A O 1
ATOM 1575 N N . ASP A 1 205 ? 4.306 2.055 -4.229 1.00 89.69 205 ASP A N 1
ATOM 1576 C CA . ASP A 1 205 ? 4.867 3.395 -4.035 1.00 89.69 205 ASP A CA 1
ATOM 1577 C C . ASP A 1 205 ? 5.671 3.484 -2.733 1.00 89.69 205 ASP A C 1
ATOM 1579 O O . ASP A 1 205 ? 6.691 4.161 -2.682 1.00 89.69 205 ASP A O 1
ATOM 1583 N N . ILE A 1 206 ? 5.217 2.791 -1.682 1.00 91.50 206 ILE A N 1
ATOM 1584 C CA . ILE A 1 206 ? 5.914 2.743 -0.391 1.00 91.50 206 ILE A CA 1
ATOM 1585 C C . ILE A 1 206 ? 7.214 1.949 -0.507 1.00 91.50 206 ILE A C 1
ATOM 1587 O O . ILE A 1 206 ? 8.262 2.439 -0.113 1.00 91.50 206 ILE A O 1
ATOM 1591 N N . ALA A 1 207 ? 7.155 0.749 -1.082 1.00 93.50 207 ALA A N 1
ATOM 1592 C CA . ALA A 1 207 ? 8.335 -0.089 -1.283 1.00 93.50 207 ALA A CA 1
ATOM 1593 C C . ALA A 1 207 ? 9.333 0.496 -2.306 1.00 93.50 207 ALA A C 1
ATOM 1595 O O . ALA A 1 207 ? 10.419 -0.035 -2.484 1.00 93.50 207 ALA A O 1
ATOM 1596 N N . ALA A 1 208 ? 8.968 1.558 -3.030 1.00 92.31 208 ALA A N 1
ATOM 1597 C CA . ALA A 1 208 ? 9.825 2.211 -4.015 1.00 92.31 208 ALA A CA 1
ATOM 1598 C C . ALA A 1 208 ? 10.466 3.517 -3.513 1.00 92.31 208 ALA A C 1
ATOM 1600 O O . ALA A 1 208 ? 11.157 4.161 -4.302 1.00 92.31 208 ALA A O 1
ATOM 1601 N N . ILE A 1 209 ? 10.263 3.918 -2.247 1.00 90.81 209 ILE A N 1
ATOM 1602 C CA . ILE A 1 209 ? 10.729 5.215 -1.712 1.00 90.81 209 ILE A CA 1
ATOM 1603 C C . ILE A 1 209 ? 12.235 5.415 -1.934 1.00 90.81 209 ILE A C 1
ATOM 1605 O O . ILE A 1 209 ? 12.627 6.444 -2.480 1.00 90.81 209 ILE A O 1
ATOM 1609 N N . SER A 1 210 ? 13.058 4.429 -1.573 1.00 90.94 210 SER A N 1
ATOM 1610 C CA . SER A 1 210 ? 14.523 4.442 -1.737 1.00 90.94 210 SER A CA 1
ATOM 1611 C C . SER A 1 210 ? 15.021 3.498 -2.840 1.00 90.94 210 SER A C 1
ATOM 1613 O O . SER A 1 210 ? 16.211 3.189 -2.923 1.00 90.94 210 SER A O 1
ATOM 1615 N N . GLY A 1 211 ? 14.116 3.061 -3.719 1.00 90.31 211 GLY A N 1
ATOM 1616 C CA . GLY A 1 211 ? 14.347 1.979 -4.671 1.00 90.31 211 GLY A CA 1
ATOM 1617 C C . GLY A 1 211 ? 13.929 0.625 -4.100 1.00 90.31 211 GLY A C 1
ATOM 1618 O O . GLY A 1 211 ? 14.214 0.313 -2.954 1.00 90.31 211 GLY A O 1
ATOM 1619 N N . MET A 1 212 ? 13.247 -0.172 -4.921 1.00 93.19 212 MET A N 1
ATOM 1620 C CA . MET A 1 212 ? 12.626 -1.419 -4.482 1.00 93.19 212 MET A CA 1
ATOM 1621 C C . MET A 1 212 ? 13.589 -2.602 -4.602 1.00 93.19 212 MET A C 1
ATOM 1623 O O . MET A 1 212 ? 14.069 -2.919 -5.694 1.00 93.19 212 MET A O 1
ATOM 1627 N N . THR A 1 213 ? 13.834 -3.285 -3.490 1.00 94.81 213 THR A N 1
ATOM 1628 C CA . THR A 1 213 ? 14.603 -4.531 -3.436 1.00 94.81 213 THR A CA 1
ATOM 1629 C C . THR A 1 213 ? 13.750 -5.747 -3.819 1.00 94.81 213 THR A C 1
ATOM 1631 O O . THR A 1 213 ? 12.520 -5.738 -3.736 1.00 94.81 213 THR A O 1
ATOM 1634 N N . ASP A 1 214 ? 14.396 -6.865 -4.177 1.00 94.56 214 ASP A N 1
ATOM 1635 C CA . ASP A 1 214 ? 13.694 -8.127 -4.470 1.00 94.56 214 ASP A CA 1
ATOM 1636 C C . ASP A 1 214 ? 12.838 -8.613 -3.286 1.00 94.56 214 ASP A C 1
ATOM 1638 O O . ASP A 1 214 ? 11.776 -9.211 -3.478 1.00 94.56 214 ASP A O 1
ATOM 1642 N N . LYS A 1 215 ? 13.291 -8.370 -2.047 1.00 95.06 215 LYS A N 1
ATOM 1643 C CA . LYS A 1 215 ? 12.570 -8.778 -0.834 1.00 95.06 215 LYS A CA 1
ATOM 1644 C C . LYS A 1 215 ? 11.314 -7.939 -0.626 1.00 95.06 215 LYS A C 1
ATOM 1646 O O . LYS A 1 215 ? 10.269 -8.500 -0.302 1.00 95.06 215 LYS A O 1
ATOM 1651 N N . GLU A 1 216 ? 11.394 -6.635 -0.855 1.00 95.50 216 GLU A N 1
ATOM 1652 C CA . GLU A 1 216 ? 10.237 -5.742 -0.799 1.00 95.50 216 GLU A CA 1
ATOM 1653 C C . GLU A 1 216 ? 9.241 -6.039 -1.907 1.00 95.50 216 GLU A C 1
ATOM 1655 O O . GLU A 1 216 ? 8.050 -6.156 -1.631 1.00 95.50 216 GLU A O 1
ATOM 1660 N N . GLN A 1 217 ? 9.709 -6.284 -3.133 1.00 94.81 217 GLN A N 1
ATOM 1661 C CA . GLN A 1 217 ? 8.837 -6.717 -4.223 1.00 94.81 217 GLN A CA 1
ATOM 1662 C C . GLN A 1 217 ? 8.097 -8.013 -3.857 1.00 94.81 217 GLN A C 1
ATOM 1664 O O . GLN A 1 217 ? 6.889 -8.124 -4.064 1.00 94.81 217 GLN A O 1
ATOM 1669 N N . MET A 1 218 ? 8.788 -8.986 -3.251 1.00 91.88 218 MET A N 1
ATOM 1670 C CA . MET A 1 218 ? 8.153 -10.212 -2.755 1.00 91.88 218 MET A CA 1
ATOM 1671 C C . MET A 1 218 ? 7.151 -9.949 -1.621 1.00 91.88 218 MET A C 1
ATOM 1673 O O . MET A 1 218 ? 6.129 -10.638 -1.535 1.00 91.88 218 MET A O 1
ATOM 1677 N N . ALA A 1 219 ? 7.424 -8.976 -0.751 1.00 95.81 219 ALA A N 1
ATOM 1678 C CA . ALA A 1 219 ? 6.527 -8.566 0.325 1.00 95.81 219 ALA A CA 1
ATOM 1679 C C . ALA A 1 219 ? 5.257 -7.901 -0.226 1.00 95.81 219 ALA A C 1
ATOM 1681 O O . ALA A 1 219 ? 4.147 -8.249 0.187 1.00 95.81 219 ALA A O 1
ATOM 1682 N N . VAL A 1 220 ? 5.411 -7.020 -1.217 1.00 95.75 220 VAL A N 1
ATOM 1683 C CA . VAL A 1 220 ? 4.312 -6.399 -1.961 1.00 95.75 220 VAL A CA 1
ATOM 1684 C C . VAL A 1 220 ? 3.481 -7.468 -2.664 1.00 95.75 220 VAL A C 1
ATOM 1686 O O . VAL A 1 220 ? 2.272 -7.514 -2.460 1.00 95.75 220 VAL A O 1
ATOM 1689 N N . ASP A 1 221 ? 4.097 -8.382 -3.415 1.00 93.81 221 ASP A N 1
ATOM 1690 C CA . ASP A 1 221 ? 3.384 -9.469 -4.100 1.00 93.81 221 ASP A CA 1
ATOM 1691 C C . ASP A 1 221 ? 2.596 -10.346 -3.114 1.00 93.81 221 ASP A C 1
ATOM 1693 O O . ASP A 1 221 ? 1.447 -10.713 -3.372 1.00 93.81 221 ASP A O 1
ATOM 1697 N N . SER A 1 222 ? 3.185 -10.645 -1.951 1.00 93.19 222 SER A N 1
ATOM 1698 C CA . SER A 1 222 ? 2.520 -11.404 -0.884 1.00 93.19 222 SER A CA 1
ATOM 1699 C C . SER A 1 222 ? 1.306 -10.657 -0.322 1.00 93.19 222 SER A C 1
ATOM 1701 O O . SER A 1 222 ? 0.274 -11.272 -0.036 1.00 93.19 222 SER A O 1
ATOM 1703 N N . PHE A 1 223 ? 1.400 -9.333 -0.190 1.00 96.62 223 PHE A N 1
ATOM 1704 C CA . PHE A 1 223 ? 0.291 -8.484 0.233 1.00 96.62 223 PHE A CA 1
ATOM 1705 C C . PHE A 1 223 ? -0.816 -8.390 -0.829 1.00 96.62 223 PHE A C 1
ATOM 1707 O O . PHE A 1 223 ? -1.991 -8.551 -0.494 1.00 96.62 223 PHE A O 1
ATOM 1714 N N . LEU A 1 224 ? -0.469 -8.218 -2.106 1.00 94.69 224 LEU A N 1
ATOM 1715 C CA . LEU A 1 224 ? -1.440 -8.203 -3.206 1.00 94.69 224 LEU A CA 1
ATOM 1716 C C . LEU A 1 224 ? -2.181 -9.539 -3.315 1.00 94.69 224 LEU A C 1
ATOM 1718 O O . LEU A 1 224 ? -3.404 -9.558 -3.456 1.00 94.69 224 LEU A O 1
ATOM 1722 N N . TYR A 1 225 ? -1.467 -10.656 -3.158 1.00 93.19 225 TYR A N 1
ATOM 1723 C CA . TYR A 1 225 ? -2.088 -11.976 -3.098 1.00 93.19 225 TYR A CA 1
ATOM 1724 C C . TYR A 1 225 ? -3.050 -12.104 -1.909 1.00 93.19 225 TYR A C 1
ATOM 1726 O O . TYR A 1 225 ? -4.142 -12.651 -2.051 1.00 93.19 225 TYR A O 1
ATOM 1734 N N . TYR A 1 226 ? -2.693 -11.572 -0.736 1.00 96.06 226 TYR A N 1
ATOM 1735 C CA . TYR A 1 226 ? -3.606 -11.527 0.410 1.00 96.06 226 TYR A CA 1
ATOM 1736 C C . TYR A 1 226 ? -4.889 -10.737 0.099 1.00 96.06 226 TYR A C 1
ATOM 1738 O O . TYR A 1 226 ? -5.979 -11.207 0.432 1.00 96.06 226 TYR A O 1
ATOM 1746 N N . ILE A 1 227 ? -4.790 -9.586 -0.577 1.00 95.31 227 ILE A N 1
ATOM 1747 C CA . ILE A 1 227 ? -5.972 -8.820 -0.998 1.00 95.31 227 ILE A CA 1
ATOM 1748 C C . ILE A 1 227 ? -6.820 -9.637 -1.976 1.00 95.31 227 ILE A C 1
ATOM 1750 O O . ILE A 1 227 ? -8.040 -9.677 -1.810 1.00 95.31 227 ILE A O 1
ATOM 1754 N N . GLU A 1 228 ? -6.210 -10.331 -2.941 1.00 93.81 228 GLU A N 1
ATOM 1755 C CA . GLU A 1 228 ? -6.941 -11.204 -3.869 1.00 93.81 228 GLU A CA 1
ATOM 1756 C C . GLU A 1 228 ? -7.703 -12.297 -3.111 1.00 93.81 228 GLU A C 1
ATOM 1758 O O . GLU A 1 228 ? -8.887 -12.508 -3.362 1.00 93.81 228 GLU A O 1
ATOM 1763 N N . GLN A 1 229 ? -7.069 -12.951 -2.133 1.00 93.44 229 GLN A N 1
ATOM 1764 C CA . GLN A 1 229 ? -7.731 -13.971 -1.315 1.00 93.44 229 GLN A CA 1
ATOM 1765 C C . GLN A 1 229 ? -8.891 -13.401 -0.490 1.00 93.44 229 GLN A C 1
ATOM 1767 O O . GLN A 1 229 ? -9.926 -14.052 -0.357 1.00 93.44 229 GLN A O 1
ATOM 1772 N N . LYS A 1 230 ? -8.728 -12.200 0.078 1.00 94.00 230 LYS A N 1
ATOM 1773 C CA . LYS A 1 230 ? -9.728 -11.604 0.975 1.00 94.00 230 LYS A CA 1
ATOM 1774 C C . LYS A 1 230 ? -10.895 -10.956 0.227 1.00 94.00 230 LYS A C 1
ATOM 1776 O O . LYS A 1 230 ? -12.024 -11.011 0.704 1.00 94.00 230 LYS A O 1
ATOM 1781 N N . THR A 1 231 ? -10.632 -10.335 -0.919 1.00 92.88 231 THR A N 1
ATOM 1782 C CA . THR A 1 231 ? -11.600 -9.479 -1.633 1.00 92.88 231 THR A CA 1
ATOM 1783 C C . THR A 1 231 ? -12.026 -10.037 -2.990 1.00 92.88 231 THR A C 1
ATOM 1785 O O . THR A 1 231 ? -13.011 -9.576 -3.561 1.00 92.88 231 THR A O 1
ATOM 1788 N N . GLY A 1 232 ? -11.282 -11.001 -3.542 1.00 91.38 232 GLY A N 1
ATOM 1789 C CA . GLY A 1 232 ? -11.425 -11.453 -4.927 1.00 91.38 232 GLY A CA 1
ATOM 1790 C C . GLY A 1 232 ? -10.901 -10.457 -5.970 1.00 91.38 232 GLY A C 1
ATOM 1791 O O . GLY A 1 232 ? -10.954 -10.751 -7.165 1.00 91.38 232 GLY A O 1
ATOM 1792 N N . HIS A 1 233 ? -10.404 -9.286 -5.554 1.00 87.81 233 HIS A N 1
ATOM 1793 C CA . HIS A 1 233 ? -9.851 -8.286 -6.458 1.00 87.81 233 HIS A CA 1
ATOM 1794 C C . HIS A 1 233 ? -8.467 -8.708 -6.948 1.00 87.81 233 HIS A C 1
ATOM 1796 O O . HIS A 1 233 ? -7.560 -8.961 -6.156 1.00 87.81 233 HIS A O 1
ATOM 1802 N N . ARG A 1 234 ? -8.301 -8.751 -8.268 1.00 87.88 234 ARG A N 1
ATOM 1803 C CA . ARG A 1 234 ? -7.029 -9.071 -8.908 1.00 87.88 234 ARG A CA 1
ATOM 1804 C C . ARG A 1 234 ? -6.329 -7.798 -9.325 1.00 87.88 234 ARG A C 1
ATOM 1806 O O . ARG A 1 234 ? -6.852 -7.045 -10.143 1.00 87.88 234 ARG A O 1
ATOM 1813 N N . PHE A 1 235 ? -5.121 -7.612 -8.812 1.00 82.69 235 PHE A N 1
ATOM 1814 C CA . PHE A 1 235 ? -4.203 -6.633 -9.361 1.00 82.69 235 PHE A CA 1
ATOM 1815 C C . PHE A 1 235 ? -3.609 -7.240 -10.625 1.00 82.69 235 PHE A C 1
ATOM 1817 O O . PHE A 1 235 ? -2.722 -8.091 -10.561 1.00 82.69 235 PHE A O 1
ATOM 1824 N N . ASP A 1 236 ? -4.121 -6.832 -11.785 1.00 77.62 236 ASP A N 1
ATOM 1825 C CA . ASP A 1 236 ? -3.431 -7.076 -13.046 1.00 77.62 236 ASP A CA 1
ATOM 1826 C C . ASP A 1 236 ? -2.063 -6.407 -12.916 1.00 77.62 236 ASP A C 1
ATOM 1828 O O . ASP A 1 236 ? -1.995 -5.182 -12.960 1.00 77.62 236 ASP A O 1
ATOM 1832 N N . HIS A 1 237 ? -1.018 -7.206 -12.643 1.00 59.91 237 HIS A N 1
ATOM 1833 C CA . HIS A 1 237 ? 0.333 -6.751 -12.306 1.00 59.91 237 HIS A CA 1
ATOM 1834 C C . HIS A 1 237 ? 0.651 -5.408 -12.964 1.00 59.91 237 HIS A C 1
ATOM 1836 O O . HIS A 1 237 ? 0.873 -5.347 -14.176 1.00 59.91 237 HIS A O 1
ATOM 1842 N N . VAL A 1 238 ? 0.693 -4.354 -12.145 1.00 53.78 238 VAL A N 1
ATOM 1843 C CA . VAL A 1 238 ? 0.983 -2.970 -12.557 1.00 53.78 238 VAL A CA 1
ATOM 1844 C C . VAL A 1 238 ? 2.301 -2.886 -13.352 1.00 53.78 238 VAL A C 1
ATOM 1846 O O . VAL A 1 238 ? 2.484 -1.986 -14.165 1.00 53.78 238 VAL A O 1
ATOM 1849 N N . TYR A 1 239 ? 3.170 -3.895 -13.207 1.00 48.72 239 TYR A N 1
ATOM 1850 C CA . TYR A 1 239 ? 4.477 -4.016 -13.849 1.00 48.72 239 TYR A CA 1
ATOM 1851 C C . TYR A 1 239 ? 4.646 -5.178 -14.836 1.00 48.72 239 TYR A C 1
ATOM 1853 O O . TYR A 1 239 ? 5.774 -5.465 -15.237 1.00 48.72 239 TYR A O 1
ATOM 1861 N N . LYS A 1 240 ? 3.578 -5.829 -15.321 1.00 48.53 240 LYS A N 1
ATOM 1862 C CA . LYS A 1 240 ? 3.737 -6.491 -16.626 1.00 48.53 240 LYS A CA 1
ATOM 1863 C C . LYS A 1 240 ? 3.960 -5.367 -17.627 1.00 48.53 240 LYS A C 1
ATOM 1865 O O . LYS A 1 240 ? 2.993 -4.666 -17.923 1.00 48.53 240 LYS A O 1
ATOM 1870 N N . GLU A 1 241 ? 5.224 -5.180 -18.046 1.00 46.91 241 GLU A N 1
ATOM 1871 C CA . GLU A 1 241 ? 5.665 -4.357 -19.183 1.00 46.91 241 GLU A CA 1
ATOM 1872 C C . GLU A 1 241 ? 4.465 -4.067 -20.052 1.00 46.91 241 GLU A C 1
ATOM 1874 O O . GLU A 1 241 ? 3.967 -5.030 -20.629 1.00 46.91 241 GLU A O 1
ATOM 1879 N N . LYS A 1 242 ? 3.958 -2.822 -20.008 1.00 46.53 242 LYS A N 1
ATOM 1880 C CA . LYS A 1 242 ? 2.704 -2.361 -20.620 1.00 46.53 242 LYS A CA 1
ATOM 1881 C C . LYS A 1 242 ? 2.310 -3.257 -21.779 1.00 46.53 242 LYS A C 1
ATOM 1883 O O . LYS A 1 242 ? 2.666 -2.985 -22.922 1.00 46.53 242 LYS A O 1
ATOM 1888 N N . ALA A 1 243 ? 1.634 -4.365 -21.466 1.00 48.69 243 ALA A N 1
ATOM 1889 C CA . ALA A 1 243 ? 1.392 -5.337 -22.510 1.00 48.69 243 ALA A CA 1
ATOM 1890 C C . ALA A 1 243 ? 0.443 -4.598 -23.445 1.00 48.69 243 ALA A C 1
ATOM 1892 O O . ALA A 1 243 ? -0.541 -4.034 -22.925 1.00 48.69 243 ALA A O 1
ATOM 1893 N N . PRO A 1 244 ? 0.769 -4.500 -24.749 1.00 57.00 244 PRO A N 1
ATOM 1894 C CA . PRO A 1 244 ? -0.014 -3.711 -25.683 1.00 57.00 244 PRO A CA 1
ATOM 1895 C C . PRO A 1 244 ? -1.462 -4.105 -25.461 1.00 57.00 244 PRO A C 1
ATOM 1897 O O . PRO A 1 244 ? -1.777 -5.301 -25.394 1.00 57.00 244 PRO A O 1
ATOM 1900 N N . VAL A 1 245 ? -2.308 -3.109 -25.179 1.00 67.38 245 VAL A N 1
ATOM 1901 C CA . VAL A 1 245 ? -3.700 -3.357 -24.813 1.00 67.38 245 VAL A CA 1
ATOM 1902 C C . VAL A 1 245 ? -4.273 -4.208 -25.930 1.00 67.38 245 VAL A C 1
ATOM 1904 O O . VAL A 1 245 ? -4.403 -3.746 -27.059 1.00 67.38 245 VAL A O 1
ATOM 1907 N N . ASN A 1 246 ? -4.545 -5.481 -25.639 1.00 75.62 246 ASN A N 1
ATOM 1908 C CA . ASN A 1 246 ? -5.001 -6.388 -26.672 1.00 75.62 246 ASN A CA 1
ATOM 1909 C C . ASN A 1 246 ? -6.432 -5.976 -27.028 1.00 75.62 246 ASN A C 1
ATOM 1911 O O . ASN A 1 246 ? -7.390 -6.317 -26.327 1.00 75.62 246 ASN A O 1
ATOM 1915 N N . LEU A 1 247 ? -6.549 -5.183 -28.094 1.00 87.25 247 LEU A N 1
ATOM 1916 C CA . LEU A 1 247 ? -7.804 -4.691 -28.649 1.00 87.25 247 LEU A CA 1
ATOM 1917 C C . LEU A 1 247 ? -8.516 -5.776 -29.461 1.00 87.25 247 LEU A C 1
ATOM 1919 O O . LEU A 1 247 ? -9.393 -5.461 -30.250 1.00 87.25 247 LEU A O 1
ATOM 1923 N N . THR A 1 248 ? -8.181 -7.052 -29.288 1.00 90.19 248 THR A N 1
ATOM 1924 C CA . THR A 1 248 ? -8.866 -8.146 -29.972 1.00 90.19 248 THR A CA 1
ATOM 1925 C C . THR A 1 248 ? -10.080 -8.586 -29.165 1.00 90.19 248 THR A C 1
ATOM 1927 O O . THR A 1 248 ? -9.992 -8.903 -27.979 1.00 90.19 248 THR A O 1
ATOM 1930 N N . CYS A 1 249 ? -11.244 -8.603 -29.806 1.00 89.00 249 CYS A N 1
ATOM 1931 C CA . CYS A 1 249 ? -12.481 -9.069 -29.208 1.00 89.00 249 CYS A CA 1
ATOM 1932 C C . CYS A 1 249 ? -12.375 -10.569 -28.886 1.00 89.00 249 CYS A C 1
ATOM 1934 O O . CYS A 1 249 ? -12.123 -11.357 -29.798 1.00 89.00 249 CYS A O 1
ATOM 1936 N N . PRO A 1 250 ? -12.651 -10.998 -27.643 1.00 90.44 250 PRO A N 1
ATOM 1937 C CA . PRO A 1 250 ? -12.550 -12.408 -27.268 1.00 90.44 250 PRO A CA 1
ATOM 1938 C C . PRO A 1 250 ? -13.603 -13.287 -27.958 1.00 90.44 250 PRO A C 1
ATOM 1940 O O . PRO A 1 250 ? -13.410 -14.489 -28.088 1.00 90.44 250 PRO A O 1
ATOM 1943 N N . THR A 1 251 ? -14.718 -12.703 -28.406 1.00 93.06 251 THR A N 1
ATOM 1944 C CA . THR A 1 251 ? -15.842 -13.448 -28.988 1.00 93.06 251 THR A CA 1
ATOM 1945 C C . THR A 1 251 ? -15.662 -13.725 -30.476 1.00 93.06 251 THR A C 1
ATOM 1947 O O . THR A 1 251 ? -16.014 -14.797 -30.951 1.00 93.06 251 THR A O 1
ATOM 1950 N N . CYS A 1 252 ? -15.156 -12.749 -31.231 1.00 92.25 252 CYS A N 1
ATOM 1951 C CA . CYS A 1 252 ? -15.113 -12.822 -32.696 1.00 92.25 252 CYS A CA 1
ATOM 1952 C C . CYS A 1 252 ? -13.737 -12.515 -33.293 1.00 92.25 252 CYS A C 1
ATOM 1954 O O . CYS A 1 252 ? -13.621 -12.403 -34.508 1.00 92.25 252 CYS A O 1
ATOM 1956 N N . ALA A 1 253 ? -12.714 -12.322 -32.456 1.00 91.81 253 ALA A N 1
ATOM 1957 C CA . ALA A 1 253 ? -11.349 -11.973 -32.853 1.00 91.81 253 ALA A CA 1
ATOM 1958 C C . ALA A 1 253 ? -11.203 -10.675 -33.679 1.00 91.81 253 ALA A C 1
ATOM 1960 O O . ALA A 1 253 ? -10.122 -10.368 -34.172 1.00 91.81 253 ALA A O 1
ATOM 1961 N N . SER A 1 254 ? -12.261 -9.869 -33.808 1.00 92.50 254 SER A N 1
ATOM 1962 C CA . SER A 1 254 ? -12.175 -8.546 -34.431 1.00 92.50 254 SER A CA 1
ATOM 1963 C C . SER A 1 254 ? -11.468 -7.539 -33.532 1.00 92.50 254 SER A C 1
ATOM 1965 O O . SER A 1 254 ? -11.667 -7.542 -32.320 1.00 92.50 254 SER A O 1
ATOM 1967 N N . ILE A 1 255 ? -10.793 -6.569 -34.145 1.00 91.75 255 ILE A N 1
ATOM 1968 C CA . ILE A 1 255 ? -10.277 -5.377 -33.468 1.00 91.75 255 ILE A CA 1
ATOM 1969 C C . ILE A 1 255 ? -11.447 -4.555 -32.889 1.00 91.75 255 ILE A C 1
ATOM 1971 O O . ILE A 1 255 ? -12.462 -4.322 -33.556 1.00 91.75 255 ILE A O 1
ATOM 1975 N N . LEU A 1 256 ? -11.327 -4.162 -31.623 1.00 92.62 256 LEU A N 1
ATOM 1976 C CA . LEU A 1 256 ? -12.255 -3.324 -30.874 1.00 92.62 256 LEU A CA 1
ATOM 1977 C C . LEU A 1 256 ? -12.041 -1.855 -31.256 1.00 92.62 256 LEU A C 1
ATOM 1979 O O . LEU A 1 256 ? -10.908 -1.389 -31.353 1.00 92.62 256 LEU A O 1
ATOM 1983 N N . LYS A 1 257 ? -13.131 -1.102 -31.427 1.00 91.19 257 LYS A N 1
ATOM 1984 C CA . LYS A 1 257 ? -13.077 0.348 -31.640 1.00 91.19 257 LYS A CA 1
ATOM 1985 C C . LYS A 1 257 ? -13.097 1.069 -30.297 1.00 91.19 257 LYS A C 1
ATOM 1987 O O . LYS A 1 257 ? -13.988 0.832 -29.488 1.00 91.19 257 LYS A O 1
ATOM 1992 N N . LEU A 1 258 ? -12.131 1.952 -30.077 1.00 89.12 258 LEU A N 1
ATOM 1993 C CA . LEU A 1 258 ? -12.065 2.814 -28.898 1.00 89.12 258 LEU A CA 1
ATOM 1994 C C . LEU A 1 258 ? -13.123 3.920 -28.984 1.00 89.12 258 LEU A C 1
ATOM 1996 O O . LEU A 1 258 ? -13.118 4.716 -29.924 1.00 89.12 258 LEU A O 1
ATOM 2000 N N . ASP A 1 259 ? -14.004 3.985 -27.992 1.00 83.44 259 ASP A N 1
ATOM 2001 C CA . ASP A 1 259 ? -14.874 5.130 -27.761 1.00 83.44 259 ASP A CA 1
ATOM 2002 C C . ASP A 1 259 ? -14.135 6.137 -26.873 1.00 83.44 259 ASP A C 1
ATOM 2004 O O . ASP A 1 259 ? -13.882 5.899 -25.689 1.00 83.44 259 ASP A O 1
ATOM 2008 N N . LYS A 1 260 ? -13.764 7.270 -27.475 1.00 67.75 260 LYS A N 1
ATOM 2009 C CA . LYS A 1 260 ? -12.949 8.316 -26.841 1.00 67.75 260 LYS A CA 1
ATOM 2010 C C . LYS A 1 260 ? -13.653 8.997 -25.670 1.00 67.75 260 LYS A C 1
ATOM 2012 O O . LYS A 1 260 ? -12.991 9.641 -24.869 1.00 67.75 260 LYS A O 1
ATOM 2017 N N . THR A 1 261 ? -14.977 8.896 -25.600 1.00 73.94 261 THR A N 1
ATOM 2018 C CA . THR A 1 261 ? -15.782 9.640 -24.625 1.00 73.94 261 THR A CA 1
ATOM 2019 C C . THR A 1 261 ? -16.021 8.879 -23.327 1.00 73.94 261 THR A C 1
ATOM 2021 O O . THR A 1 261 ? -16.247 9.502 -22.295 1.00 73.94 261 THR A O 1
ATOM 2024 N N . LEU A 1 262 ? -15.951 7.546 -23.358 1.00 72.75 262 LEU A N 1
ATOM 2025 C CA . LEU A 1 262 ? -16.452 6.694 -22.274 1.00 72.75 262 LEU A CA 1
ATOM 2026 C C . LEU A 1 262 ? -15.417 5.707 -21.726 1.00 72.75 262 LEU A C 1
ATOM 2028 O O . LEU A 1 262 ? -15.775 4.746 -21.048 1.00 72.75 262 LEU A O 1
ATOM 2032 N N . SER A 1 263 ? -14.143 5.908 -22.045 1.00 81.56 263 SER A N 1
ATOM 2033 C CA . SER A 1 263 ? -13.059 5.018 -21.633 1.00 81.56 263 SER A CA 1
ATOM 2034 C C . SER A 1 263 ? -13.332 3.532 -21.897 1.00 81.56 263 SER A C 1
ATOM 2036 O O . SER A 1 263 ? -13.058 2.665 -21.070 1.00 81.56 263 SER A O 1
ATOM 2038 N N . MET A 1 264 ? -13.909 3.221 -23.060 1.00 85.00 264 MET A N 1
ATOM 2039 C CA . MET A 1 264 ? -14.323 1.862 -23.408 1.00 85.00 264 MET A CA 1
ATOM 2040 C C . MET A 1 264 ? -13.953 1.501 -24.842 1.00 85.00 264 MET A C 1
ATOM 2042 O O . MET A 1 264 ? -13.944 2.344 -25.734 1.00 85.00 264 MET A O 1
ATOM 2046 N N . ALA A 1 265 ? -13.674 0.225 -25.079 1.00 88.94 265 ALA A N 1
ATOM 2047 C CA . ALA A 1 265 ? -13.488 -0.339 -26.406 1.00 88.94 265 ALA A CA 1
ATOM 2048 C C . ALA A 1 265 ? -14.679 -1.246 -26.743 1.00 88.94 265 ALA A C 1
ATOM 2050 O O . ALA A 1 265 ? -14.996 -2.165 -25.983 1.00 88.94 265 ALA A O 1
ATOM 2051 N N . LYS A 1 266 ? -15.346 -0.994 -27.873 1.00 93.88 266 LYS A N 1
ATOM 2052 C CA . LYS A 1 266 ? -16.535 -1.727 -28.324 1.00 93.88 266 LYS A CA 1
ATOM 2053 C C . LYS A 1 266 ? -16.259 -2.483 -29.617 1.00 93.88 266 LYS A C 1
ATOM 2055 O O . LYS A 1 266 ? -15.727 -1.941 -30.585 1.00 93.88 266 LYS A O 1
ATOM 2060 N N . CYS A 1 267 ? -16.649 -3.751 -29.654 1.00 94.00 267 CYS A N 1
ATOM 2061 C CA . CYS A 1 267 ? -16.573 -4.566 -30.853 1.00 94.00 267 CYS A CA 1
ATOM 2062 C C . CYS A 1 267 ? -17.647 -4.124 -31.858 1.00 94.00 267 CYS A C 1
ATOM 2064 O O . CYS A 1 267 ? -18.827 -4.112 -31.495 1.00 94.00 267 CYS A O 1
ATOM 2066 N N . PRO A 1 268 ? -17.288 -3.826 -33.120 1.00 94.81 268 PRO A N 1
ATOM 2067 C CA . PRO A 1 268 ? -18.268 -3.429 -34.127 1.00 94.81 268 PRO A CA 1
ATOM 2068 C C . PRO A 1 268 ? -19.161 -4.586 -34.602 1.00 94.81 268 PRO A C 1
ATOM 2070 O O . PRO A 1 268 ? -20.224 -4.323 -35.151 1.00 94.81 268 PRO A O 1
ATOM 2073 N N . TYR A 1 269 ? -18.752 -5.843 -34.393 1.00 95.00 269 TYR A N 1
ATOM 2074 C CA . TYR A 1 269 ? -19.474 -7.010 -34.912 1.00 95.00 269 TYR A CA 1
ATOM 2075 C C . TYR A 1 269 ? -20.395 -7.657 -33.876 1.00 95.00 269 TYR A C 1
ATOM 2077 O O . TYR A 1 269 ? -21.576 -7.844 -34.141 1.00 95.00 269 TYR A O 1
ATOM 2085 N N . CYS A 1 270 ? -19.878 -7.992 -32.690 1.00 92.56 270 CYS A N 1
ATOM 2086 C CA . CYS A 1 270 ? -20.653 -8.708 -31.664 1.00 92.56 270 CYS A CA 1
ATOM 2087 C C . CYS A 1 270 ? -21.142 -7.816 -30.512 1.00 92.56 270 CYS A C 1
ATOM 2089 O O . CYS A 1 270 ? -21.828 -8.295 -29.615 1.00 92.56 270 CYS A O 1
ATOM 2091 N N . GLY A 1 271 ? -20.763 -6.534 -30.496 1.00 93.12 271 GLY A N 1
ATOM 2092 C CA . GLY A 1 271 ? -21.164 -5.593 -29.450 1.00 93.12 271 GLY A CA 1
ATOM 2093 C C . GLY A 1 271 ? -20.436 -5.741 -28.109 1.00 93.12 271 GLY A C 1
ATOM 2094 O O . GLY A 1 271 ? -20.730 -4.960 -27.210 1.00 93.12 271 GLY A O 1
ATOM 2095 N N . PHE A 1 272 ? -19.479 -6.670 -27.971 1.00 94.31 272 PHE A N 1
ATOM 2096 C CA . PHE A 1 272 ? -18.654 -6.817 -26.764 1.00 94.31 272 PHE A CA 1
ATOM 2097 C C . PHE A 1 272 ? -17.991 -5.493 -26.368 1.00 94.31 272 PHE A C 1
ATOM 2099 O O . PHE A 1 272 ? -17.376 -4.834 -27.207 1.00 94.31 272 PHE A O 1
ATOM 2106 N N . THR A 1 273 ? -18.078 -5.130 -25.091 1.00 90.69 273 THR A N 1
ATOM 2107 C CA . THR A 1 273 ? -17.499 -3.904 -24.530 1.00 90.69 273 THR A CA 1
ATOM 2108 C C . THR A 1 273 ? -16.469 -4.232 -23.459 1.00 90.69 273 THR A C 1
ATOM 2110 O O . THR A 1 273 ? -16.733 -5.047 -22.578 1.00 90.69 273 THR A O 1
ATOM 2113 N N . ARG A 1 274 ? -15.320 -3.552 -23.495 1.00 86.44 274 ARG A N 1
ATOM 2114 C CA . ARG A 1 274 ? -14.274 -3.619 -22.469 1.00 86.44 274 ARG A CA 1
ATOM 2115 C C . ARG A 1 274 ? -14.004 -2.219 -21.933 1.00 86.44 274 ARG A C 1
ATOM 2117 O O . ARG A 1 274 ? -13.728 -1.321 -22.723 1.00 86.44 274 ARG A O 1
ATOM 2124 N N . ILE A 1 275 ? -14.078 -2.043 -20.619 1.00 83.38 275 ILE A N 1
ATOM 2125 C CA . ILE A 1 275 ? -13.687 -0.791 -19.961 1.00 83.38 275 ILE A CA 1
ATOM 2126 C C . ILE A 1 275 ? -12.158 -0.761 -19.902 1.00 83.38 275 ILE A C 1
ATOM 2128 O O . ILE A 1 275 ? -11.527 -1.769 -19.577 1.00 83.38 275 ILE A O 1
ATOM 2132 N N . LEU A 1 276 ? -11.572 0.368 -20.283 1.00 78.50 276 LEU A N 1
ATOM 2133 C CA . LEU A 1 276 ? -10.138 0.607 -20.240 1.00 78.50 276 LEU A CA 1
ATOM 2134 C C . LEU A 1 276 ? -9.838 1.671 -19.194 1.00 78.50 276 LEU A C 1
ATOM 2136 O O . LEU A 1 276 ? -10.613 2.601 -18.989 1.00 78.50 276 LEU A O 1
ATOM 2140 N N . ASP A 1 277 ? -8.684 1.531 -18.560 1.00 73.56 277 ASP A N 1
ATOM 2141 C CA . ASP A 1 277 ? -8.195 2.522 -17.616 1.00 73.56 277 ASP A CA 1
ATOM 2142 C C . ASP A 1 277 ? -7.862 3.830 -18.350 1.00 73.56 277 ASP A C 1
ATOM 2144 O O . ASP A 1 277 ? -7.269 3.793 -19.435 1.00 73.56 277 ASP A O 1
ATOM 2148 N N . ALA A 1 278 ? -8.233 4.981 -17.784 1.00 64.56 278 ALA A N 1
ATOM 2149 C CA . ALA A 1 278 ? -8.148 6.277 -18.472 1.00 64.56 278 ALA A CA 1
ATOM 2150 C C . ALA A 1 278 ? -6.719 6.584 -18.955 1.00 64.56 278 ALA A C 1
ATOM 2152 O O . ALA A 1 278 ? -6.512 7.032 -20.083 1.00 64.56 278 ALA A O 1
ATOM 2153 N N . ASN A 1 279 ? -5.726 6.220 -18.140 1.00 64.19 279 ASN A N 1
ATOM 2154 C CA . ASN A 1 279 ? -4.308 6.406 -18.444 1.00 64.19 279 ASN A CA 1
ATOM 2155 C C . ASN A 1 279 ? -3.811 5.507 -19.595 1.00 64.19 279 ASN A C 1
ATOM 2157 O O . ASN A 1 279 ? -2.875 5.870 -20.302 1.00 64.19 279 ASN A O 1
ATOM 2161 N N . ARG A 1 280 ? -4.446 4.350 -19.843 1.00 64.12 280 ARG A N 1
ATOM 2162 C CA . ARG A 1 280 ? -4.049 3.422 -20.924 1.00 64.12 280 ARG A CA 1
ATOM 2163 C C . ARG A 1 280 ? -4.569 3.853 -22.296 1.00 64.12 280 ARG A C 1
ATOM 2165 O O . ARG A 1 280 ? -4.029 3.431 -23.320 1.00 64.12 280 ARG A O 1
ATOM 2172 N N . ILE A 1 281 ? -5.605 4.690 -22.342 1.00 69.12 281 ILE A N 1
ATOM 2173 C CA . ILE A 1 281 ? -6.238 5.124 -23.595 1.00 69.12 281 ILE A CA 1
AT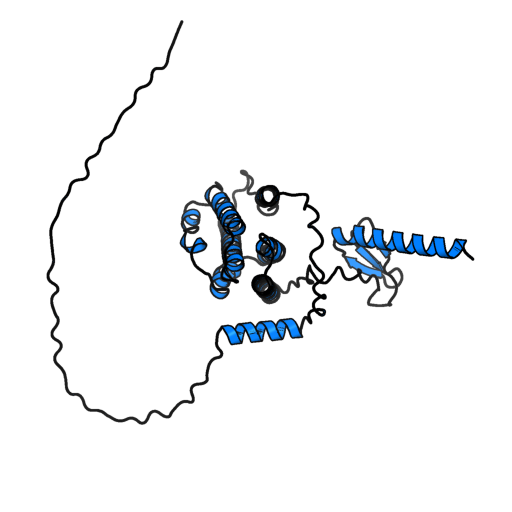OM 2174 C C . ILE A 1 281 ? -5.336 6.084 -24.363 1.00 69.12 281 ILE A C 1
ATOM 2176 O O . ILE A 1 281 ? -5.165 5.912 -25.570 1.00 69.12 281 ILE A O 1
ATOM 2180 N N . GLU A 1 282 ? -4.736 7.061 -23.683 1.00 71.44 282 GLU A N 1
ATOM 2181 C CA . GLU A 1 282 ? -3.838 8.023 -24.330 1.00 71.44 282 GLU A CA 1
ATOM 2182 C C . GLU A 1 282 ? -2.605 7.343 -24.938 1.00 71.44 282 GLU A C 1
ATOM 2184 O O . GLU A 1 282 ? -2.168 7.702 -26.032 1.00 71.44 282 GLU A O 1
ATOM 2189 N N . GLU A 1 283 ? -2.057 6.331 -24.263 1.00 71.06 283 GLU A N 1
ATOM 2190 C CA . GLU A 1 283 ? -0.894 5.587 -24.757 1.00 71.06 283 GLU A CA 1
ATOM 2191 C C . GLU A 1 283 ? -1.241 4.728 -25.971 1.00 71.06 283 GLU A C 1
ATOM 2193 O O . GLU A 1 283 ? -0.561 4.810 -26.993 1.00 71.06 283 GLU A O 1
ATOM 2198 N N . THR A 1 284 ? -2.362 4.005 -25.908 1.00 71.56 284 THR A N 1
ATOM 2199 C CA . THR A 1 284 ? -2.844 3.185 -27.031 1.00 71.56 284 THR A CA 1
ATOM 2200 C C . THR A 1 284 ? -3.135 4.052 -28.265 1.00 71.56 284 THR A C 1
ATOM 2202 O O . THR A 1 284 ? -2.874 3.652 -29.397 1.00 71.56 284 THR A O 1
ATOM 2205 N N . GLN A 1 285 ? -3.634 5.279 -28.074 1.00 77.56 285 GLN A N 1
ATOM 2206 C CA . GLN A 1 285 ? -3.845 6.226 -29.174 1.00 77.56 285 GLN A CA 1
ATOM 2207 C C . GLN A 1 285 ? -2.534 6.699 -29.806 1.00 77.56 285 GLN A C 1
ATOM 2209 O O . GLN A 1 285 ? -2.452 6.807 -31.030 1.00 77.56 285 GLN A O 1
ATOM 2214 N N . LYS A 1 286 ? -1.508 6.976 -28.992 1.00 80.69 286 LYS A N 1
ATOM 2215 C CA . LYS A 1 286 ? -0.184 7.363 -29.498 1.00 80.69 286 LYS A CA 1
ATOM 2216 C C . LYS A 1 286 ? 0.461 6.239 -30.306 1.00 80.69 286 LYS A C 1
ATOM 2218 O O . LYS A 1 286 ? 1.113 6.528 -31.306 1.00 80.69 286 LYS A O 1
ATOM 2223 N N . GLU A 1 287 ? 0.273 4.984 -29.906 1.00 79.00 287 GLU A N 1
ATOM 2224 C CA . GLU A 1 287 ? 0.768 3.823 -30.655 1.00 79.00 287 GLU A CA 1
ATOM 2225 C C . GLU A 1 287 ? 0.044 3.649 -31.991 1.00 79.00 287 GLU A C 1
ATOM 2227 O O . GLU A 1 287 ? 0.704 3.606 -33.028 1.00 79.00 287 GLU A O 1
ATOM 2232 N N . LEU A 1 288 ? -1.293 3.669 -31.998 1.00 81.19 288 LEU A N 1
ATOM 2233 C CA . LEU A 1 288 ? -2.077 3.570 -33.236 1.00 81.19 288 LEU A CA 1
ATOM 2234 C C . LEU A 1 288 ? -1.732 4.692 -34.228 1.00 81.19 288 LEU A C 1
ATOM 2236 O O . LEU A 1 288 ? -1.570 4.439 -35.419 1.00 81.19 288 LEU A O 1
ATOM 2240 N N . ALA A 1 289 ? -1.543 5.923 -33.744 1.00 83.31 289 ALA A N 1
ATOM 2241 C CA . ALA A 1 289 ? -1.139 7.045 -34.590 1.00 83.31 289 ALA A CA 1
ATOM 2242 C C . ALA A 1 289 ? 0.265 6.858 -35.198 1.00 83.31 289 ALA A C 1
ATOM 2244 O O . ALA A 1 289 ? 0.499 7.251 -36.342 1.00 83.31 289 ALA A O 1
ATOM 2245 N N . ARG A 1 290 ? 1.203 6.245 -34.459 1.00 84.12 290 ARG A N 1
ATOM 2246 C CA . ARG A 1 290 ? 2.538 5.903 -34.982 1.00 84.12 290 ARG A CA 1
ATOM 2247 C C . ARG A 1 290 ? 2.464 4.811 -36.046 1.00 84.12 290 ARG A C 1
ATOM 2249 O O . ARG A 1 290 ? 3.148 4.922 -37.059 1.00 84.12 290 ARG A O 1
ATOM 2256 N N . GLU A 1 291 ? 1.639 3.785 -35.844 1.00 84.31 291 GLU A N 1
ATOM 2257 C CA . GLU A 1 291 ? 1.449 2.716 -36.831 1.00 84.31 291 GLU A CA 1
ATOM 2258 C C . GLU A 1 291 ? 0.795 3.232 -38.117 1.00 84.31 291 GLU A C 1
ATOM 2260 O O . GLU A 1 291 ? 1.243 2.892 -39.213 1.00 84.31 291 GLU A O 1
ATOM 2265 N N . GLU A 1 292 ? -0.216 4.098 -38.007 1.00 87.38 292 GLU A N 1
ATOM 2266 C CA . GLU A 1 292 ? -0.849 4.736 -39.165 1.00 87.38 292 GLU A CA 1
ATOM 2267 C C . GLU A 1 292 ? 0.128 5.624 -39.946 1.00 87.38 292 GLU A C 1
ATOM 2269 O O . GLU A 1 292 ? 0.090 5.627 -41.178 1.00 87.38 292 GLU A O 1
ATOM 2274 N N . ALA A 1 293 ? 1.019 6.350 -39.260 1.00 87.75 293 ALA A N 1
ATOM 2275 C CA . ALA A 1 293 ? 2.070 7.137 -39.905 1.00 87.75 293 ALA A CA 1
ATOM 2276 C C . ALA A 1 293 ? 3.053 6.235 -40.673 1.00 87.75 293 ALA A C 1
ATOM 2278 O O . ALA A 1 293 ? 3.253 6.427 -41.869 1.00 87.75 293 ALA A O 1
ATOM 2279 N N . LEU A 1 294 ? 3.549 5.167 -40.036 1.00 85.31 294 LEU A N 1
ATOM 2280 C CA . LEU A 1 294 ? 4.447 4.189 -40.669 1.00 85.31 294 LEU A CA 1
ATOM 2281 C C . LEU A 1 294 ? 3.818 3.486 -41.884 1.00 85.31 294 LEU A C 1
ATOM 2283 O O . LEU A 1 294 ? 4.522 3.108 -42.821 1.00 85.31 294 LEU A O 1
ATOM 2287 N N . GLN A 1 295 ? 2.501 3.264 -41.875 1.00 84.81 295 GLN A N 1
ATOM 2288 C CA . GLN A 1 295 ? 1.789 2.677 -43.014 1.00 84.81 295 GLN A CA 1
ATOM 2289 C C . GLN A 1 295 ? 1.574 3.662 -44.168 1.00 84.81 295 GLN A C 1
ATOM 2291 O O . GLN A 1 295 ? 1.460 3.215 -45.311 1.00 84.81 295 GLN A O 1
ATOM 2296 N N . LYS A 1 296 ? 1.496 4.969 -43.893 1.00 87.06 296 LYS A N 1
ATOM 2297 C CA . LYS A 1 296 ? 1.402 6.002 -44.934 1.00 87.06 296 LYS A CA 1
ATOM 2298 C C . LYS A 1 296 ? 2.730 6.173 -45.657 1.00 87.06 296 LYS A C 1
ATOM 2300 O O . LYS A 1 296 ? 2.729 6.095 -46.879 1.00 87.06 296 LYS A O 1
ATOM 2305 N N . ASP A 1 297 ? 3.833 6.247 -44.917 1.00 84.69 297 ASP A N 1
ATOM 2306 C CA . ASP A 1 297 ? 5.174 6.383 -45.500 1.00 84.69 297 ASP A CA 1
ATOM 2307 C C . ASP A 1 297 ? 5.485 5.218 -46.460 1.00 84.69 297 ASP A C 1
ATOM 2309 O O . ASP A 1 297 ? 5.960 5.415 -47.573 1.00 84.69 297 ASP A O 1
ATOM 2313 N N . LYS A 1 298 ? 5.089 3.987 -46.101 1.00 81.81 298 LYS A N 1
ATOM 2314 C CA . LYS A 1 298 ? 5.257 2.806 -46.971 1.00 81.81 298 LYS A CA 1
ATOM 2315 C C . LYS A 1 298 ? 4.430 2.825 -48.259 1.00 81.81 298 LYS A C 1
ATOM 2317 O O . LYS A 1 298 ? 4.756 2.076 -49.172 1.00 81.81 298 LYS A O 1
ATOM 2322 N N . LYS A 1 299 ? 3.339 3.595 -48.323 1.00 79.00 299 LYS A N 1
ATOM 2323 C CA . LYS A 1 299 ? 2.486 3.691 -49.520 1.00 79.00 299 LYS A CA 1
ATOM 2324 C C . LYS A 1 299 ? 2.943 4.773 -50.494 1.00 79.00 299 LYS A C 1
ATOM 2326 O O . LYS A 1 299 ? 2.494 4.741 -51.631 1.00 79.00 299 LYS A O 1
ATOM 2331 N N . GLU A 1 300 ? 3.783 5.712 -50.064 1.00 74.06 300 GLU A N 1
ATOM 2332 C CA . GLU A 1 300 ? 4.296 6.786 -50.927 1.00 74.06 300 GLU A CA 1
ATOM 2333 C C . GLU A 1 300 ? 5.562 6.372 -51.697 1.00 74.06 300 GLU A C 1
ATOM 2335 O O . GLU A 1 300 ? 5.844 6.935 -52.751 1.00 74.06 300 GLU A O 1
ATOM 2340 N N . ASP A 1 301 ? 6.264 5.331 -51.236 1.00 68.88 301 ASP A N 1
ATOM 2341 C CA . ASP A 1 301 ? 7.449 4.760 -51.896 1.00 68.88 301 ASP A CA 1
ATOM 2342 C C . ASP A 1 301 ? 7.131 3.666 -52.946 1.00 68.88 301 ASP A C 1
ATOM 2344 O O . ASP A 1 301 ? 8.052 3.039 -53.479 1.00 68.88 301 ASP A O 1
ATOM 2348 N N . THR A 1 302 ? 5.849 3.397 -53.244 1.00 62.00 302 THR A N 1
ATOM 2349 C CA . THR A 1 302 ? 5.414 2.381 -54.237 1.00 62.00 302 THR A CA 1
ATOM 2350 C C . THR A 1 302 ? 4.666 3.008 -55.403 1.00 62.00 302 THR A C 1
ATOM 2352 O O . THR A 1 302 ? 4.906 2.563 -56.548 1.00 62.00 302 THR A O 1
#